Protein AF-A0A7V3XMY5-F1 (afdb_monomer)

Solvent-accessible surface area (backbone atoms only — not comparable to full-atom values): 13842 Å² total; per-residue (Å²): 134,88,82,92,88,85,89,84,83,88,81,83,87,78,86,83,80,74,79,72,82,74,80,78,74,74,79,86,79,85,78,71,99,62,86,76,76,69,58,92,92,57,82,50,74,59,54,51,49,49,59,56,39,48,50,42,72,65,63,53,59,57,56,58,62,75,74,45,55,70,67,56,29,31,40,53,79,52,89,98,54,74,26,43,45,42,47,56,51,33,39,39,40,42,23,29,47,32,47,24,48,56,56,66,64,46,80,44,62,59,75,75,58,38,43,70,59,24,55,41,96,67,76,34,36,61,64,83,62,48,74,68,55,46,44,52,49,24,68,52,40,33,67,68,40,44,53,51,48,43,50,51,34,50,56,50,48,53,56,52,49,65,73,45,65,92,52,75,39,78,46,62,38,58,45,66,56,42,48,42,43,23,63,72,67,32,41,43,42,92,92,32,59,67,54,44,50,64,62,34,68,65,40,23,34,49,52,41,58,48,38,28,65,36,52,50,37,54,53,44,51,54,49,40,50,52,46,39,40,68,68,69,48,70,82,129

pLDDT: mean 86.1, std 20.66, range [28.27, 98.81]

Sequence (236 aa):
MAGVRPHRRDRGARGLHAGEPALALRRGRDAGAGGRRLKEGSMDAIDFVLLRYEDIHGRGFWELPDRLTERQLRRRPQPGVNTVAWLLWHTARIEDVGVNRFVADRPQVLDGGWLERLAVGRRDVGTGMSDAEVDDLSERVDLAALRGYCAAVGARTLEVLESLRGAPLEAAVPVERVKAVSFGEGAVAAGADWLAEFWGAGRSRAWFLAQTPLLHVYGHYFEARGTAGLWGVRSP

Foldseek 3Di:
DDDDDDDDDDDDDDDPPPPDPPPPPPPDDDDPPDPPDDPVVDQDLLNVLVVQLCVCLPPNVVPLVVPDDLCQQQDFLDPPAFHVVLLLQLLLLLLQCLQCQQQVNHDGLVVVVLCVVQVHPANASCPPDDPVRRNVSSVRTDVVSSVVSSVSSSVVNNVSSVVCVVPPQQQWGALVSLVCCVPVVVHPPPPRVVVSVVSSVRDGNSRSSCPRSGPSSVVSSVSNQVRVVSVVDDDD

Nearest PDB structures (foldseek):
  8fx9-assembly1_A-2  TM=7.617E-01  e=4.238E-06  Mycobacterium tuberculosis
  8f5v-assembly1_B  TM=7.833E-01  e=1.092E-05  Mycobacterium tuberculosis
  3cex-assembly1_A  TM=6.953E-01  e=5.648E-05  Enterococcus faecalis V583
  2hkv-assembly1_A-2  TM=7.345E-01  e=3.443E-01  Exiguobacterium sibiricum 255-15
  8vil-assembly1_A  TM=5.326E-01  e=3.276E-01  Crocosphaera subtropica ATCC 51142

Radius of gyration: 23.38 Å; Cα contacts (8 Å, |Δi|>4): 248; chains: 1; bounding box: 93×59×47 Å

Structure (mmCIF, N/CA/C/O backbone):
data_AF-A0A7V3XMY5-F1
#
_entry.id   AF-A0A7V3XMY5-F1
#
loop_
_atom_site.group_PDB
_atom_site.id
_atom_site.type_symbol
_atom_site.label_atom_id
_atom_site.label_alt_id
_atom_site.label_comp_id
_atom_site.label_asym_id
_atom_site.label_entity_id
_atom_site.label_seq_id
_atom_site.pdbx_PDB_ins_code
_atom_site.Cartn_x
_atom_site.Cartn_y
_atom_site.Cartn_z
_atom_site.occupancy
_atom_site.B_iso_or_equiv
_atom_site.auth_seq_id
_atom_site.auth_comp_id
_atom_site.auth_asym_id
_atom_site.auth_atom_id
_atom_site.pdbx_PDB_model_num
ATOM 1 N N . MET A 1 1 ? 63.990 28.540 19.869 1.00 35.47 1 MET A N 1
ATOM 2 C CA . MET A 1 1 ? 63.848 29.505 20.982 1.00 35.47 1 MET A CA 1
ATOM 3 C C . MET A 1 1 ? 62.943 30.641 20.527 1.00 35.47 1 MET A C 1
ATOM 5 O O . MET A 1 1 ? 63.219 31.158 19.460 1.00 35.47 1 MET A O 1
ATOM 9 N N . ALA A 1 2 ? 61.912 30.948 21.337 1.00 37.34 2 ALA A N 1
ATOM 10 C CA . ALA A 1 2 ? 61.077 32.168 21.425 1.00 37.34 2 ALA A CA 1
ATOM 11 C C . ALA A 1 2 ? 60.461 32.757 20.125 1.00 37.34 2 ALA A C 1
ATOM 13 O O . ALA A 1 2 ? 61.174 33.052 19.186 1.00 37.34 2 ALA A O 1
ATOM 14 N N . GLY A 1 3 ? 59.164 33.043 19.972 1.00 32.06 3 GLY A N 1
ATOM 15 C CA . GLY A 1 3 ? 58.024 33.065 20.889 1.00 32.06 3 GLY A CA 1
ATOM 16 C C . GLY A 1 3 ? 57.138 34.308 20.650 1.00 32.06 3 GLY A C 1
ATOM 17 O O . GLY A 1 3 ? 57.648 35.411 20.766 1.00 32.06 3 GLY A O 1
ATOM 18 N N . VAL A 1 4 ? 55.814 34.093 20.470 1.00 36.81 4 VAL A N 1
ATOM 19 C CA . VAL A 1 4 ? 54.712 34.832 21.160 1.00 36.81 4 VAL A CA 1
ATOM 20 C C . VAL A 1 4 ? 54.422 36.256 20.580 1.00 36.81 4 VAL A C 1
ATOM 22 O O . VAL A 1 4 ? 55.252 37.141 20.690 1.00 36.81 4 VAL A O 1
ATOM 25 N N . ARG A 1 5 ? 53.286 36.586 19.918 1.00 39.12 5 ARG A N 1
ATOM 26 C CA . ARG A 1 5 ? 51.882 36.691 20.413 1.00 39.12 5 ARG A CA 1
ATOM 27 C C . ARG A 1 5 ? 50.828 36.953 19.305 1.00 39.12 5 ARG A C 1
ATOM 29 O O . ARG A 1 5 ? 51.198 37.283 18.186 1.00 39.12 5 ARG A O 1
ATOM 36 N N . PRO A 1 6 ? 49.520 36.820 19.631 1.00 41.34 6 PRO A N 1
ATOM 37 C CA . PRO A 1 6 ? 48.433 36.532 18.694 1.00 41.34 6 PRO A CA 1
ATOM 38 C C . PRO A 1 6 ? 47.601 37.761 18.295 1.00 41.34 6 PRO A C 1
ATOM 40 O O . PRO A 1 6 ? 47.537 38.750 19.025 1.00 41.34 6 PRO A O 1
ATOM 43 N N . HIS A 1 7 ? 46.848 37.645 17.197 1.00 34.59 7 HIS A N 1
ATOM 44 C CA . HIS A 1 7 ? 45.782 38.588 16.860 1.00 34.59 7 HIS A CA 1
ATOM 45 C C . HIS A 1 7 ? 44.406 38.048 17.270 1.00 34.59 7 HIS A C 1
ATOM 47 O O . HIS A 1 7 ? 43.833 37.182 16.616 1.00 34.59 7 HIS A O 1
ATOM 53 N N . ARG A 1 8 ? 43.846 38.624 18.341 1.00 38.00 8 ARG A N 1
ATOM 54 C CA . ARG A 1 8 ? 42.395 38.781 18.498 1.00 38.00 8 ARG A CA 1
ATOM 55 C C . ARG A 1 8 ? 41.998 40.121 17.881 1.00 38.00 8 ARG A C 1
ATOM 57 O O . ARG A 1 8 ? 42.529 41.154 18.287 1.00 38.00 8 ARG A O 1
ATOM 64 N N . ARG A 1 9 ? 40.988 40.118 17.012 1.00 37.28 9 ARG A N 1
ATOM 65 C CA . ARG A 1 9 ? 39.966 41.167 17.012 1.00 37.28 9 ARG A CA 1
ATOM 66 C C . ARG A 1 9 ? 38.593 40.521 16.941 1.00 37.28 9 ARG A C 1
ATOM 68 O O . ARG A 1 9 ? 38.280 39.751 16.046 1.00 37.28 9 ARG A O 1
ATOM 75 N N . ASP A 1 10 ? 37.853 40.849 17.980 1.00 35.59 10 ASP A N 1
ATOM 76 C CA . ASP A 1 10 ? 36.444 40.627 18.217 1.00 35.59 10 ASP A CA 1
ATOM 77 C C . ASP A 1 10 ? 35.614 41.614 17.377 1.00 35.59 10 ASP A C 1
ATOM 79 O O . ASP A 1 10 ? 36.062 42.750 17.179 1.00 35.59 10 ASP A O 1
ATOM 83 N N . ARG A 1 11 ? 34.436 41.178 16.908 1.00 36.53 11 ARG A N 1
ATOM 84 C CA . ARG A 1 11 ? 33.163 41.928 16.868 1.00 36.53 11 ARG A CA 1
ATOM 85 C C . ARG A 1 11 ? 32.123 41.216 15.991 1.00 36.53 11 ARG A C 1
ATOM 87 O O . ARG A 1 11 ? 32.171 41.293 14.772 1.00 36.53 11 ARG A O 1
ATOM 94 N N . GLY A 1 12 ? 31.103 40.683 16.660 1.00 28.27 12 GLY A N 1
ATOM 95 C CA . GLY A 1 12 ? 29.766 41.265 16.528 1.00 28.27 12 GLY A CA 1
ATOM 96 C C . GLY A 1 12 ? 28.801 40.658 15.508 1.00 28.27 12 GLY A C 1
ATOM 97 O O . GLY A 1 12 ? 28.853 41.005 14.337 1.00 28.27 12 GLY A O 1
ATOM 98 N N . ALA A 1 13 ? 27.795 39.961 16.056 1.00 31.69 13 ALA A N 1
ATOM 99 C CA . ALA A 1 13 ? 26.416 39.840 15.560 1.00 31.69 13 ALA A CA 1
ATOM 100 C C . ALA A 1 13 ? 26.223 38.981 14.283 1.00 31.69 13 ALA A C 1
ATOM 102 O O . ALA A 1 13 ? 26.870 39.176 13.271 1.00 31.69 13 ALA A O 1
ATOM 103 N N . ARG A 1 14 ? 25.300 38.019 14.215 1.00 36.97 14 ARG A N 1
ATOM 104 C CA . ARG A 1 14 ? 23.912 38.018 14.698 1.00 36.97 14 ARG A CA 1
ATOM 105 C C . ARG A 1 14 ? 23.446 36.576 14.912 1.00 36.97 14 ARG A C 1
ATOM 107 O O . ARG A 1 14 ? 23.651 35.732 14.046 1.00 36.97 14 ARG A O 1
ATOM 114 N N . GLY A 1 15 ? 22.786 36.317 16.039 1.00 33.19 15 GLY A N 1
ATOM 115 C CA . GLY A 1 15 ? 22.014 35.095 16.225 1.00 33.19 15 GLY A CA 1
ATOM 116 C C . GLY A 1 15 ? 20.866 35.040 15.221 1.00 33.19 15 GLY A C 1
ATOM 117 O O . GLY A 1 15 ? 20.075 35.977 15.130 1.00 33.19 15 GLY A O 1
ATOM 118 N N . LEU A 1 16 ? 20.764 33.938 14.485 1.00 36.50 16 LEU A N 1
ATOM 119 C CA . LEU A 1 16 ? 19.550 33.573 13.765 1.00 36.50 16 LEU A CA 1
ATOM 120 C C . LEU A 1 16 ? 18.678 32.741 14.710 1.00 36.50 16 LEU A C 1
ATOM 122 O O . LEU A 1 16 ? 18.502 31.543 14.529 1.00 36.50 16 LEU A O 1
ATOM 126 N N . HIS A 1 17 ? 18.135 33.387 15.743 1.00 43.22 17 HIS A N 1
ATOM 127 C CA . HIS A 1 17 ? 16.886 32.920 16.338 1.00 43.22 17 HIS A CA 1
ATOM 128 C C . HIS A 1 17 ? 15.753 33.411 15.436 1.00 43.22 17 HIS A C 1
ATOM 130 O O . HIS A 1 17 ? 15.115 34.425 15.703 1.00 43.22 17 HIS A O 1
ATOM 136 N N . ALA A 1 18 ? 15.532 32.699 14.334 1.00 41.84 18 ALA A N 1
ATOM 137 C CA . ALA A 1 18 ? 14.238 32.722 13.679 1.00 41.84 18 ALA A CA 1
ATOM 138 C C . ALA A 1 18 ? 13.342 31.787 14.496 1.00 41.84 18 ALA A C 1
ATOM 140 O O . ALA A 1 18 ? 13.382 30.571 14.335 1.00 41.84 18 ALA A O 1
ATOM 141 N N . GLY A 1 19 ? 12.609 32.353 15.456 1.00 40.94 19 GLY A N 1
ATOM 142 C CA . GLY A 1 19 ? 11.477 31.655 16.045 1.00 40.94 19 GLY A CA 1
ATOM 143 C C . GLY A 1 19 ? 10.481 31.377 14.928 1.00 40.94 19 GLY A C 1
ATOM 144 O O . GLY A 1 19 ? 9.877 32.310 14.402 1.00 40.94 19 GLY A O 1
ATOM 145 N N . GLU A 1 20 ? 10.350 30.117 14.526 1.00 45.38 20 GLU A N 1
ATOM 146 C CA . GLU A 1 20 ? 9.243 29.710 13.672 1.00 45.38 20 GLU A CA 1
ATOM 147 C C . GLU A 1 20 ? 7.933 29.982 14.421 1.00 45.38 20 GLU A C 1
ATOM 149 O O . GLU A 1 20 ? 7.825 29.648 15.609 1.00 45.38 20 GLU A O 1
ATOM 154 N N . PRO A 1 21 ? 6.907 30.557 13.775 1.00 41.19 21 PRO A N 1
ATOM 155 C CA . PRO A 1 21 ? 5.576 30.495 14.336 1.00 41.19 21 PRO A CA 1
ATOM 156 C C . PRO A 1 21 ? 5.141 29.033 14.245 1.00 41.19 21 PRO A C 1
ATOM 158 O O . PRO A 1 21 ? 4.689 28.569 13.200 1.00 41.19 21 PRO A O 1
ATOM 161 N N . ALA A 1 22 ? 5.303 28.288 15.340 1.00 47.78 22 ALA A N 1
ATOM 162 C CA . ALA A 1 22 ? 4.670 26.991 15.485 1.00 47.78 22 ALA A CA 1
ATOM 163 C C . ALA A 1 22 ? 3.175 27.201 15.228 1.00 47.78 22 ALA A C 1
ATOM 165 O O . ALA A 1 22 ? 2.498 27.892 15.996 1.00 47.78 22 ALA A O 1
ATOM 166 N N . LEU A 1 23 ? 2.670 26.657 14.118 1.00 40.16 23 LEU A N 1
ATOM 167 C CA . LEU A 1 23 ? 1.243 26.619 13.850 1.00 40.16 23 LEU A CA 1
ATOM 168 C C . LEU A 1 23 ? 0.627 25.820 15.002 1.00 40.16 23 LEU A C 1
ATOM 170 O O . LEU A 1 23 ? 0.700 24.591 15.036 1.00 40.16 23 LEU A O 1
ATOM 174 N N . ALA A 1 24 ? 0.084 26.519 15.997 1.00 44.09 24 ALA A N 1
ATOM 175 C CA . ALA A 1 24 ? -0.620 25.903 17.104 1.00 44.09 24 ALA A CA 1
ATOM 176 C C . ALA A 1 24 ? -1.928 25.335 16.549 1.00 44.09 24 ALA A C 1
ATOM 178 O O . ALA A 1 24 ? -2.980 25.974 16.592 1.00 44.09 24 ALA A O 1
ATOM 179 N N . LEU A 1 25 ? -1.852 24.132 15.977 1.00 43.78 25 LEU A N 1
ATOM 180 C CA . LEU A 1 25 ? -3.014 23.323 15.658 1.00 43.78 25 LEU A CA 1
ATOM 181 C C . LEU A 1 25 ? -3.760 23.120 16.972 1.00 43.78 25 LEU A C 1
ATOM 183 O O . LEU A 1 25 ? -3.311 22.391 17.860 1.00 43.78 25 LEU A O 1
ATOM 187 N N . ARG A 1 26 ? -4.881 23.830 17.125 1.00 49.78 26 ARG A N 1
ATOM 188 C CA . ARG A 1 26 ? -5.771 23.657 18.267 1.00 49.78 26 ARG A CA 1
ATOM 189 C C . ARG A 1 26 ? -6.145 22.180 18.321 1.00 49.78 26 ARG A C 1
ATOM 191 O O . ARG A 1 26 ? -6.852 21.689 17.446 1.00 49.78 26 ARG A O 1
ATOM 198 N N . ARG A 1 27 ? -5.681 21.469 19.352 1.00 49.25 27 ARG A N 1
ATOM 199 C CA . ARG A 1 27 ? -6.266 20.181 19.723 1.00 49.25 27 ARG A CA 1
ATOM 200 C C . ARG A 1 27 ? -7.698 20.481 20.140 1.00 49.25 27 ARG A C 1
ATOM 202 O O . ARG A 1 27 ? -7.927 20.941 21.252 1.00 49.25 27 ARG A O 1
ATOM 209 N N . GLY A 1 28 ? -8.644 20.287 19.229 1.00 39.53 28 GLY A N 1
ATOM 210 C CA . GLY A 1 28 ? -10.056 20.309 19.567 1.00 39.53 28 GLY A CA 1
ATOM 211 C C . GLY A 1 28 ? -10.328 19.192 20.568 1.00 39.53 28 GLY A C 1
ATOM 212 O O . GLY A 1 28 ? -10.449 18.034 20.184 1.00 39.53 28 GLY A O 1
ATOM 213 N N . ARG A 1 29 ? -10.381 19.529 21.854 1.00 55.38 29 ARG A N 1
ATOM 214 C CA . ARG A 1 29 ? -11.085 18.747 22.866 1.00 55.38 29 ARG A CA 1
ATOM 215 C C . ARG A 1 29 ? -12.105 19.672 23.493 1.00 55.38 29 ARG A C 1
ATOM 217 O O . ARG A 1 29 ? -11.741 20.596 24.204 1.00 55.38 29 ARG A O 1
ATOM 224 N N . ASP A 1 30 ? -13.341 19.480 23.059 1.00 45.19 30 ASP A N 1
ATOM 225 C CA . ASP A 1 30 ? -14.485 19.245 23.934 1.00 45.19 30 ASP A CA 1
ATOM 226 C C . ASP A 1 30 ? -15.705 19.036 23.037 1.00 45.19 30 ASP A C 1
ATOM 228 O O . ASP A 1 30 ? -16.402 19.965 22.637 1.00 45.19 30 ASP A O 1
ATOM 232 N N . ALA A 1 31 ? -15.942 17.777 22.681 1.00 47.78 31 ALA A N 1
ATOM 233 C CA . ALA A 1 31 ? -17.277 17.325 22.349 1.00 47.78 31 ALA A CA 1
ATOM 234 C C . ALA A 1 31 ? -17.645 16.338 23.449 1.00 47.78 31 ALA A C 1
ATOM 236 O O . ALA A 1 31 ? -17.141 15.216 23.488 1.00 47.78 31 ALA A O 1
ATOM 237 N N . GLY A 1 32 ? -18.480 16.793 24.386 1.00 39.25 32 GLY A N 1
ATOM 238 C CA . GLY A 1 32 ? -19.184 15.890 25.282 1.00 39.25 32 GLY A CA 1
ATOM 239 C C . GLY A 1 32 ? -19.857 14.784 24.471 1.00 39.25 32 GLY A C 1
ATOM 240 O O . GLY A 1 32 ? -20.188 14.981 23.300 1.00 39.25 32 GLY A O 1
ATOM 241 N N . ALA A 1 33 ? -20.028 13.624 25.098 1.00 44.59 33 ALA A N 1
ATOM 242 C CA . ALA A 1 33 ? -20.663 12.432 24.548 1.00 44.59 33 ALA A CA 1
ATOM 243 C C . ALA A 1 33 ? -22.157 12.660 24.222 1.00 44.59 33 ALA A C 1
ATOM 245 O O . ALA A 1 33 ? -23.050 12.076 24.824 1.00 44.59 33 ALA A O 1
ATOM 246 N N . GLY A 1 34 ? -22.431 13.543 23.269 1.00 41.69 34 GLY A N 1
ATOM 247 C CA . GLY A 1 34 ? -23.708 13.745 22.615 1.00 41.69 34 GLY A CA 1
ATOM 248 C C . GLY A 1 34 ? -23.453 13.583 21.129 1.00 41.69 34 GLY A C 1
ATOM 249 O O . GLY A 1 34 ? -22.925 14.492 20.490 1.00 41.69 34 GLY A O 1
ATOM 250 N N . GLY A 1 35 ? -23.770 12.406 20.590 1.00 43.50 35 GLY A N 1
ATOM 251 C CA . GLY A 1 35 ? -23.629 12.123 19.167 1.00 43.50 35 GLY A CA 1
ATOM 252 C C . GLY A 1 35 ? -24.376 13.175 18.352 1.00 43.50 35 GLY A C 1
ATOM 253 O O . GLY A 1 35 ? -25.605 13.165 18.289 1.00 43.50 35 GLY A O 1
ATOM 254 N N . ARG A 1 36 ? -23.642 14.104 17.729 1.00 58.91 36 ARG A N 1
ATOM 255 C CA . ARG A 1 36 ? -24.206 14.970 16.695 1.00 58.91 36 ARG A CA 1
ATOM 256 C C . ARG A 1 36 ? -24.521 14.075 15.509 1.00 58.91 36 ARG A C 1
ATOM 258 O O . ARG A 1 36 ? -23.638 13.742 14.728 1.00 58.91 36 ARG A O 1
ATOM 265 N N . ARG A 1 37 ? -25.785 13.668 15.401 1.00 56.44 37 ARG A N 1
ATOM 266 C CA . ARG A 1 37 ? -26.315 13.028 14.199 1.00 56.44 37 ARG A CA 1
ATOM 267 C C . ARG A 1 37 ? -26.049 13.984 13.033 1.00 56.44 37 ARG A C 1
ATOM 269 O O . ARG A 1 37 ? -26.507 15.129 13.061 1.00 56.44 37 ARG A O 1
ATOM 276 N N . LEU A 1 38 ? -25.236 13.548 12.072 1.00 59.56 38 LEU A N 1
ATOM 277 C CA . LEU A 1 38 ? -24.991 14.304 10.849 1.00 59.56 38 LEU A CA 1
ATOM 278 C C . LEU A 1 38 ? -26.333 14.557 10.152 1.00 59.56 38 LEU A C 1
ATOM 280 O O . LEU A 1 38 ? -27.244 13.728 10.225 1.00 59.56 38 LEU A O 1
ATOM 284 N N . LYS A 1 39 ? -26.481 15.729 9.524 1.00 63.16 39 LYS A N 1
ATOM 285 C CA . LYS A 1 39 ? -27.667 16.013 8.707 1.00 63.16 39 LYS A CA 1
ATOM 286 C C . LYS A 1 39 ? -27.719 15.006 7.560 1.00 63.16 39 LYS A C 1
ATOM 288 O O . LYS A 1 39 ? -26.680 14.661 7.007 1.00 63.16 39 LYS A O 1
ATOM 293 N N . GLU A 1 40 ? -28.916 14.570 7.196 1.00 57.88 40 GLU A N 1
ATOM 294 C CA . GLU A 1 40 ? -29.129 13.728 6.019 1.00 57.88 40 GLU A CA 1
ATOM 295 C C . GLU A 1 40 ? -28.524 14.424 4.781 1.00 57.88 40 GLU A C 1
ATOM 297 O O . GLU A 1 40 ? -28.799 15.600 4.537 1.00 57.88 40 GLU A O 1
ATOM 302 N N . GLY A 1 41 ? -27.601 13.746 4.086 1.00 66.88 41 GLY A N 1
ATOM 303 C CA . GLY A 1 41 ? -26.799 14.308 2.986 1.00 66.88 41 GLY A CA 1
ATOM 304 C C . GLY A 1 41 ? -25.437 14.924 3.364 1.00 66.88 41 GLY A C 1
ATOM 305 O O . GLY A 1 41 ? -24.732 15.414 2.485 1.00 66.88 41 GLY A O 1
ATOM 306 N N . SER A 1 42 ? -25.034 14.916 4.6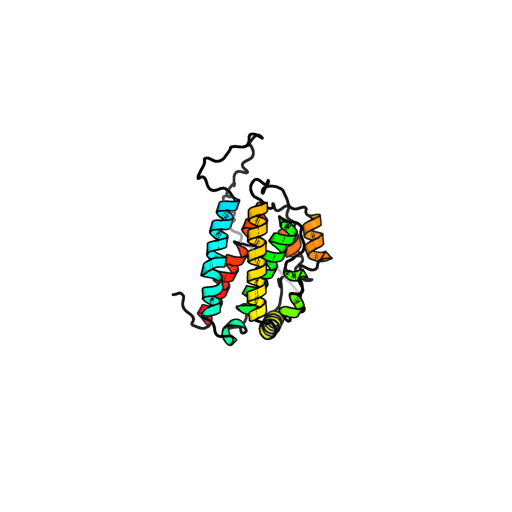40 1.00 80.62 42 SER A N 1
ATOM 307 C CA . SER A 1 42 ? -23.693 15.336 5.080 1.00 80.62 42 SER A CA 1
ATOM 308 C C . SER A 1 42 ? -22.691 14.184 4.984 1.00 80.62 42 SER A C 1
ATOM 310 O O . SER A 1 42 ? -22.908 13.148 5.600 1.00 80.62 42 SER A O 1
ATOM 312 N N . MET A 1 43 ? -21.564 14.417 4.308 1.00 88.81 43 MET A N 1
ATOM 313 C CA . MET A 1 43 ? -20.420 13.498 4.238 1.00 88.81 43 MET A CA 1
ATOM 314 C C . MET A 1 43 ? -19.813 13.256 5.626 1.00 88.81 43 MET A C 1
ATOM 316 O O . MET A 1 43 ? -19.507 14.220 6.338 1.00 88.81 43 MET A O 1
ATOM 320 N N . ASP A 1 44 ? -19.625 11.992 6.002 1.00 90.50 44 ASP A N 1
ATOM 321 C CA . ASP A 1 44 ? -18.837 11.605 7.172 1.00 90.50 44 ASP A CA 1
ATOM 322 C C . ASP A 1 44 ? -17.354 11.338 6.825 1.00 90.50 44 ASP A C 1
ATOM 324 O O . ASP A 1 44 ? -16.902 11.522 5.693 1.00 90.50 44 ASP A O 1
ATOM 328 N N . ALA A 1 45 ? -16.546 10.960 7.821 1.00 91.75 45 ALA A N 1
ATOM 329 C CA . ALA A 1 45 ? -15.121 10.705 7.605 1.00 91.75 45 ALA A CA 1
ATOM 330 C C . ALA A 1 45 ? -14.854 9.491 6.695 1.00 91.75 45 ALA A C 1
ATOM 332 O O . ALA A 1 45 ? -13.889 9.513 5.932 1.00 91.75 45 ALA A O 1
ATOM 333 N N . ILE A 1 46 ? -15.686 8.449 6.765 1.00 94.31 46 ILE A N 1
ATOM 334 C CA . ILE A 1 46 ? -15.591 7.280 5.887 1.00 94.31 46 ILE A CA 1
ATOM 335 C C . ILE A 1 46 ? -16.016 7.663 4.472 1.00 94.31 46 ILE A C 1
ATOM 337 O O . ILE A 1 46 ? -15.301 7.325 3.536 1.00 94.31 46 ILE A O 1
ATOM 341 N N . ASP A 1 47 ? -17.089 8.439 4.312 1.00 93.25 47 ASP A N 1
ATOM 342 C CA . ASP A 1 47 ? -17.513 8.960 3.009 1.00 93.25 47 ASP A CA 1
ATOM 343 C C . ASP A 1 47 ? -16.405 9.797 2.350 1.00 93.25 47 ASP A C 1
ATOM 345 O O . ASP A 1 47 ? -16.140 9.656 1.157 1.00 93.25 47 ASP A O 1
ATOM 349 N N . PHE A 1 48 ? -15.706 10.635 3.126 1.00 92.12 48 PHE A N 1
ATOM 350 C CA . PHE A 1 48 ? -14.551 11.383 2.629 1.00 92.12 48 PHE A CA 1
ATOM 351 C C . PHE A 1 48 ? -13.409 10.458 2.191 1.00 92.12 48 PHE A C 1
ATOM 353 O O . PHE A 1 48 ? -12.825 10.663 1.124 1.00 92.12 48 PHE A O 1
ATOM 360 N N . VAL A 1 49 ? -13.076 9.441 2.996 1.00 93.00 49 VAL A N 1
ATOM 361 C CA . VAL A 1 49 ? -12.020 8.481 2.645 1.00 93.00 49 VAL A CA 1
ATOM 362 C C . VAL A 1 49 ? -12.396 7.710 1.383 1.00 93.00 49 VAL A C 1
ATOM 364 O O . VAL A 1 49 ? -11.574 7.648 0.474 1.00 93.00 49 VAL A O 1
ATOM 367 N N . LEU A 1 50 ? -13.628 7.204 1.282 1.00 92.81 50 LEU A N 1
ATOM 368 C CA . LEU A 1 50 ? -14.141 6.503 0.103 1.00 92.81 50 LEU A CA 1
ATOM 369 C C . LEU A 1 50 ? -14.065 7.378 -1.149 1.00 92.81 50 LEU A C 1
ATOM 371 O O . LEU A 1 50 ? -13.492 6.949 -2.147 1.00 92.81 50 LEU A O 1
ATOM 375 N N . LEU A 1 51 ? -14.513 8.637 -1.070 1.00 91.38 51 LEU A N 1
ATOM 376 C CA . LEU A 1 51 ? -14.421 9.585 -2.184 1.00 91.38 51 LEU A CA 1
ATOM 377 C C . LEU A 1 51 ? -12.980 9.737 -2.700 1.00 91.38 51 LEU A C 1
ATOM 379 O O . LEU A 1 51 ? -12.743 9.808 -3.905 1.00 91.38 51 LEU A O 1
ATOM 383 N N . ARG A 1 52 ? -11.996 9.830 -1.797 1.00 90.75 52 ARG A N 1
ATOM 384 C CA . ARG A 1 52 ? -10.581 9.965 -2.186 1.00 90.75 52 ARG A CA 1
ATOM 385 C C . ARG A 1 52 ? -9.961 8.653 -2.649 1.00 90.75 52 ARG A C 1
ATOM 387 O O . ARG A 1 52 ? -9.052 8.688 -3.481 1.00 90.75 52 ARG A O 1
ATOM 394 N N . TYR A 1 53 ? -10.433 7.540 -2.101 1.00 91.75 53 TYR A N 1
ATOM 395 C CA . TYR A 1 53 ? -9.961 6.200 -2.404 1.00 91.75 53 TYR A CA 1
ATOM 396 C C . TYR A 1 53 ? -10.396 5.770 -3.808 1.00 91.75 53 TYR A C 1
ATOM 398 O O . TYR A 1 53 ? -9.562 5.332 -4.594 1.00 91.75 53 TYR A O 1
ATOM 406 N N . GLU A 1 54 ? -11.664 5.981 -4.164 1.00 87.44 54 GLU A N 1
ATOM 407 C CA . GLU A 1 54 ? -12.197 5.684 -5.499 1.00 87.44 54 GLU A CA 1
ATOM 408 C C . GLU A 1 54 ? -11.522 6.505 -6.608 1.00 87.44 54 GLU A C 1
ATOM 410 O O . GLU A 1 54 ? -11.305 5.995 -7.706 1.00 87.44 54 GLU A O 1
ATOM 415 N N . ASP A 1 55 ? -11.149 7.758 -6.333 1.00 85.25 55 ASP A N 1
ATOM 416 C CA . ASP A 1 55 ? -10.456 8.620 -7.299 1.00 85.25 55 ASP A CA 1
ATOM 417 C C . ASP A 1 55 ? -9.096 8.032 -7.715 1.00 85.25 55 ASP A C 1
ATOM 419 O O . ASP A 1 55 ? -8.825 7.837 -8.906 1.00 85.25 55 ASP A O 1
ATOM 423 N N . ILE A 1 56 ? -8.266 7.667 -6.730 1.00 82.12 56 ILE A N 1
ATOM 424 C CA . ILE A 1 56 ? -6.950 7.088 -7.010 1.00 82.12 56 ILE A CA 1
ATOM 425 C C . ILE A 1 56 ? -7.071 5.639 -7.471 1.00 82.12 56 ILE A C 1
ATOM 427 O O . ILE A 1 56 ? -6.588 5.336 -8.551 1.00 82.12 56 ILE A O 1
ATOM 431 N N . HIS A 1 57 ? -7.764 4.757 -6.749 1.00 78.56 57 HIS A N 1
ATOM 432 C CA . HIS A 1 57 ? -7.789 3.315 -7.044 1.00 78.56 57 HIS A CA 1
ATOM 433 C C . HIS A 1 57 ? -8.747 2.913 -8.172 1.00 78.56 57 HIS A C 1
ATOM 435 O O . HIS A 1 57 ? -8.592 1.836 -8.744 1.00 78.56 57 HIS A O 1
ATOM 441 N N . GLY A 1 58 ? -9.717 3.762 -8.520 1.00 69.00 58 GLY A N 1
ATOM 442 C CA . GLY A 1 58 ? -10.674 3.505 -9.595 1.00 69.00 58 GLY A CA 1
ATOM 443 C C . GLY A 1 58 ? -10.129 3.848 -10.981 1.00 69.00 58 GLY A C 1
ATOM 444 O O . GLY A 1 58 ? -9.968 2.961 -11.817 1.00 69.00 58 GLY A O 1
ATOM 445 N N . ARG A 1 59 ? -9.873 5.137 -11.256 1.00 61.72 59 ARG A N 1
ATOM 446 C CA . ARG A 1 59 ? -9.447 5.597 -12.598 1.00 61.72 59 ARG A CA 1
ATOM 447 C C . ARG A 1 59 ? -7.965 5.965 -12.678 1.00 61.72 59 ARG A C 1
ATOM 449 O O . ARG A 1 59 ? -7.349 5.696 -13.702 1.00 61.72 59 ARG A O 1
ATOM 456 N N . GLY A 1 60 ? -7.390 6.558 -11.629 1.00 65.56 60 GLY A N 1
ATOM 457 C CA . GLY A 1 60 ? -6.053 7.162 -11.703 1.00 65.56 60 GLY A CA 1
ATOM 458 C C . GLY A 1 60 ? -4.877 6.185 -11.589 1.00 65.56 60 GLY A C 1
ATOM 459 O O . GLY A 1 60 ? -3.856 6.380 -12.248 1.00 65.56 60 GLY A O 1
ATOM 460 N N . PHE A 1 61 ? -4.999 5.140 -10.767 1.00 75.19 61 PHE A N 1
ATOM 461 C CA . PHE A 1 61 ? -3.863 4.306 -10.357 1.00 75.19 61 PHE A CA 1
ATOM 462 C C . PHE A 1 61 ? -3.318 3.451 -11.502 1.00 75.19 61 PHE A C 1
ATOM 464 O O . PHE A 1 61 ? -2.103 3.364 -11.672 1.00 75.19 61 PHE A O 1
ATOM 471 N N . TRP A 1 62 ? -4.200 2.870 -12.322 1.00 86.12 62 TRP A N 1
ATOM 472 C CA . TRP A 1 62 ? -3.808 2.002 -13.441 1.00 86.12 62 TRP A CA 1
ATOM 473 C C . TRP A 1 62 ? -3.572 2.737 -14.761 1.00 86.12 62 TRP A C 1
ATOM 475 O O . TRP A 1 62 ? -2.854 2.213 -15.609 1.00 86.12 62 TRP A O 1
ATOM 485 N N . GLU A 1 63 ? -4.065 3.971 -14.908 1.00 87.31 63 GLU A N 1
ATOM 486 C CA . GLU A 1 63 ? -3.880 4.768 -16.129 1.00 87.31 63 GLU A CA 1
ATOM 487 C C . GLU A 1 63 ? -2.399 4.911 -16.507 1.00 87.31 63 GLU A C 1
ATOM 489 O O . GLU A 1 63 ? -2.025 4.791 -17.674 1.00 87.31 63 GLU A O 1
ATOM 494 N N . LEU A 1 64 ? -1.536 5.158 -15.518 1.00 89.25 64 LEU A N 1
ATOM 495 C CA . LEU A 1 64 ? -0.108 5.302 -15.763 1.00 89.25 64 LEU A CA 1
ATOM 496 C C . LEU A 1 64 ? 0.545 3.959 -16.143 1.00 89.25 64 LEU A C 1
ATOM 498 O O . LEU A 1 64 ? 1.136 3.908 -17.223 1.00 89.25 64 LEU A O 1
ATOM 502 N N . PRO A 1 65 ? 0.468 2.885 -15.327 1.00 91.38 65 PRO A N 1
ATOM 503 C CA . PRO A 1 65 ? 1.034 1.586 -15.685 1.00 91.38 65 PRO A CA 1
ATOM 504 C C . PRO A 1 65 ? 0.583 1.055 -17.048 1.00 91.38 65 PRO A C 1
ATOM 506 O O . PRO A 1 65 ? 1.404 0.498 -17.770 1.00 91.38 65 PRO A O 1
ATOM 509 N N . ASP A 1 66 ? -0.680 1.267 -17.429 1.00 92.06 66 ASP A N 1
ATOM 510 C CA . ASP A 1 66 ? -1.239 0.784 -18.701 1.00 92.06 66 ASP A CA 1
ATOM 511 C C . ASP A 1 66 ? -0.634 1.485 -19.931 1.00 92.06 66 ASP A C 1
ATOM 513 O O . ASP A 1 66 ? -0.692 0.967 -21.046 1.00 92.06 66 ASP A O 1
ATOM 517 N N . ARG A 1 67 ? -0.007 2.653 -19.741 1.00 92.19 67 ARG A N 1
ATOM 518 C CA . ARG A 1 67 ? 0.707 3.399 -20.791 1.00 92.19 67 ARG A CA 1
ATOM 519 C C . ARG A 1 67 ? 2.195 3.054 -20.873 1.00 92.19 67 ARG A C 1
ATOM 521 O O . ARG A 1 67 ? 2.892 3.590 -21.737 1.00 92.19 67 ARG A O 1
ATOM 528 N N . LEU A 1 68 ? 2.700 2.212 -19.973 1.00 95.38 68 LEU A N 1
ATOM 529 C CA . LEU A 1 68 ? 4.105 1.830 -19.908 1.00 95.38 68 LEU A CA 1
ATOM 530 C C . LEU A 1 68 ? 4.324 0.452 -20.526 1.00 95.38 68 LEU A C 1
ATOM 532 O O . LEU A 1 68 ? 3.551 -0.482 -20.339 1.00 95.38 68 LEU A O 1
ATOM 536 N N . THR A 1 69 ? 5.440 0.305 -21.232 1.00 97.31 69 THR A N 1
ATOM 537 C CA . THR A 1 69 ? 5.936 -1.019 -21.622 1.00 97.31 69 THR A CA 1
ATOM 538 C C . THR A 1 69 ? 6.393 -1.796 -20.389 1.00 97.31 69 THR A C 1
ATOM 540 O O . THR A 1 69 ? 6.833 -1.207 -19.400 1.00 97.31 69 THR A O 1
ATOM 543 N N . GLU A 1 70 ? 6.409 -3.126 -20.469 1.00 97.88 70 GLU A N 1
ATOM 544 C CA . GLU A 1 70 ? 6.959 -3.971 -19.401 1.00 97.88 70 GLU A CA 1
ATOM 545 C C . GLU A 1 70 ? 8.390 -3.562 -19.013 1.00 97.88 70 GLU A C 1
ATOM 547 O O . GLU A 1 70 ? 8.720 -3.468 -17.832 1.00 97.88 70 GLU A O 1
ATOM 552 N N . ARG A 1 71 ? 9.228 -3.202 -19.995 1.00 97.75 71 ARG A N 1
ATOM 553 C CA . ARG A 1 71 ? 10.579 -2.684 -19.733 1.00 97.75 71 ARG A CA 1
ATOM 554 C C . ARG A 1 71 ? 10.556 -1.431 -18.852 1.00 97.75 71 ARG A C 1
ATOM 556 O O . ARG A 1 71 ? 11.378 -1.321 -17.950 1.00 97.75 71 ARG A O 1
ATOM 563 N N . GLN A 1 72 ? 9.643 -0.496 -19.113 1.00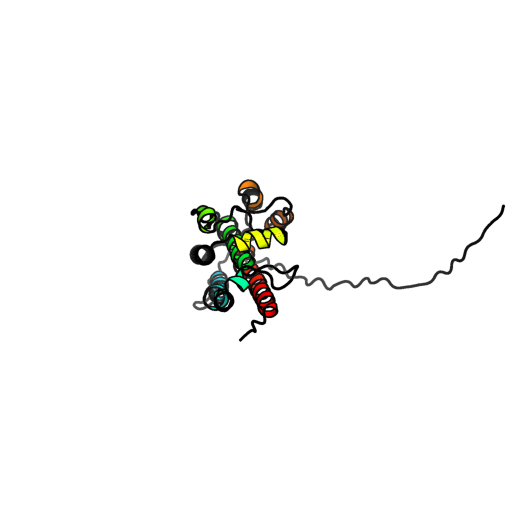 97.75 72 GLN A N 1
ATOM 564 C CA . GLN A 1 72 ? 9.501 0.739 -18.332 1.00 97.75 72 GLN A CA 1
ATOM 565 C C . GLN A 1 72 ? 8.892 0.490 -16.947 1.00 97.75 72 GLN A C 1
ATOM 567 O O . GLN A 1 72 ? 9.207 1.227 -16.016 1.00 97.75 72 GLN A O 1
ATOM 572 N N . LEU A 1 73 ? 8.060 -0.546 -16.794 1.00 98.19 73 LEU A N 1
ATOM 573 C CA . LEU A 1 73 ? 7.565 -0.975 -15.485 1.00 98.19 73 LEU A CA 1
ATOM 574 C C . LEU A 1 73 ? 8.699 -1.542 -14.624 1.00 98.19 73 LEU A C 1
ATOM 576 O O . LEU A 1 73 ? 8.821 -1.184 -13.453 1.00 98.19 73 LEU A O 1
ATOM 580 N N . ARG A 1 74 ? 9.538 -2.403 -15.210 1.00 98.38 74 ARG A N 1
ATOM 581 C CA . ARG A 1 74 ? 10.551 -3.180 -14.481 1.00 98.38 74 ARG A CA 1
ATOM 582 C C . ARG A 1 74 ? 11.887 -2.474 -14.276 1.00 98.38 74 ARG A C 1
ATOM 584 O O . ARG A 1 74 ? 12.609 -2.829 -13.353 1.00 98.38 74 ARG A O 1
ATOM 591 N N . ARG A 1 75 ? 12.270 -1.534 -15.143 1.00 97.81 75 ARG A N 1
ATOM 592 C CA . ARG A 1 75 ? 13.596 -0.894 -15.105 1.00 97.81 75 ARG A CA 1
ATOM 593 C C . ARG A 1 75 ? 13.494 0.578 -14.716 1.00 97.81 75 ARG A C 1
ATOM 595 O O . ARG A 1 75 ? 12.549 1.275 -15.090 1.00 97.81 75 ARG A O 1
ATOM 602 N N . ARG A 1 76 ? 14.519 1.069 -14.019 1.00 95.69 76 ARG A N 1
ATOM 603 C CA . ARG A 1 76 ? 14.682 2.495 -13.717 1.00 95.69 76 ARG A CA 1
ATOM 604 C C . ARG A 1 76 ? 15.230 3.257 -14.937 1.00 95.69 76 ARG A C 1
ATOM 606 O O . ARG A 1 76 ? 16.100 2.733 -15.634 1.00 95.69 76 ARG A O 1
ATOM 613 N N . PRO A 1 77 ? 14.749 4.481 -15.211 1.00 95.31 77 PRO A N 1
ATOM 614 C CA . PRO A 1 77 ? 15.269 5.329 -16.287 1.00 95.31 77 PRO A CA 1
ATOM 615 C C . PRO A 1 77 ? 16.658 5.902 -15.978 1.00 95.31 77 PRO A C 1
ATOM 617 O O . PRO A 1 77 ? 17.399 6.235 -16.897 1.00 95.31 77 PRO A O 1
ATOM 620 N N . GLN A 1 78 ? 17.011 6.018 -14.696 1.00 94.00 78 GLN A N 1
ATOM 621 C CA . GLN A 1 78 ? 18.308 6.492 -14.213 1.00 94.00 78 GLN A CA 1
ATOM 622 C C . GLN A 1 78 ? 18.583 5.954 -12.794 1.00 94.00 78 GLN A C 1
ATOM 624 O O . GLN A 1 78 ? 17.649 5.472 -12.148 1.00 94.00 78 GLN A O 1
ATOM 629 N N . PRO A 1 79 ? 19.823 6.026 -12.282 1.00 92.81 79 PRO A N 1
ATOM 630 C CA . PRO A 1 79 ? 20.138 5.652 -10.899 1.00 92.81 79 PRO A CA 1
ATOM 631 C C . PRO A 1 79 ? 19.354 6.467 -9.856 1.00 92.81 79 PRO A C 1
ATOM 633 O O . PRO A 1 79 ? 19.021 7.627 -10.100 1.00 92.81 79 PRO A O 1
ATOM 636 N N . GLY A 1 80 ? 19.083 5.872 -8.688 1.00 90.88 80 GLY A N 1
ATOM 637 C CA . GLY A 1 80 ? 18.466 6.571 -7.552 1.00 90.88 80 GLY A CA 1
ATOM 638 C C . GLY A 1 80 ? 16.964 6.876 -7.651 1.00 90.88 80 GLY A C 1
ATOM 639 O O . GLY A 1 80 ? 16.454 7.605 -6.804 1.00 90.88 80 GLY A O 1
ATOM 640 N N . VAL A 1 81 ? 16.244 6.343 -8.647 1.00 96.31 81 VAL A N 1
ATOM 641 C CA . VAL A 1 81 ? 14.767 6.365 -8.679 1.00 96.31 81 VAL A CA 1
ATOM 642 C C . VAL A 1 81 ? 14.200 4.953 -8.578 1.00 96.31 81 VAL A C 1
ATOM 644 O O . VAL A 1 81 ? 14.771 4.015 -9.138 1.00 96.31 81 VAL A O 1
ATOM 647 N N . ASN A 1 82 ? 13.051 4.806 -7.919 1.00 97.88 82 ASN A N 1
ATOM 648 C CA . ASN A 1 82 ? 12.352 3.528 -7.853 1.00 97.88 82 ASN A CA 1
ATOM 649 C C . ASN A 1 82 ? 11.725 3.157 -9.204 1.00 97.88 82 ASN A C 1
ATOM 651 O O . ASN A 1 82 ? 11.299 4.016 -9.986 1.00 97.88 82 ASN A O 1
ATOM 655 N N . THR A 1 83 ? 11.638 1.855 -9.470 1.00 98.44 83 THR A N 1
ATOM 656 C CA . THR A 1 83 ? 10.901 1.319 -10.620 1.00 98.44 83 THR A CA 1
ATOM 657 C C . THR A 1 83 ? 9.395 1.436 -10.379 1.00 98.44 83 THR A C 1
ATOM 659 O O . THR A 1 83 ? 8.923 1.434 -9.239 1.00 98.44 83 THR A O 1
ATOM 662 N N . VAL A 1 84 ? 8.604 1.495 -11.452 1.00 98.00 84 VAL A N 1
ATOM 663 C CA . VAL A 1 84 ? 7.140 1.559 -11.311 1.00 98.00 84 VAL A CA 1
ATOM 664 C C . VAL A 1 84 ? 6.589 0.247 -10.743 1.00 98.00 84 VAL A C 1
ATOM 666 O O . VAL A 1 84 ? 5.701 0.286 -9.898 1.00 98.00 84 VAL A O 1
ATOM 669 N N . ALA A 1 85 ? 7.144 -0.907 -11.128 1.00 98.44 85 ALA A N 1
ATOM 670 C CA . ALA A 1 85 ? 6.751 -2.205 -10.576 1.00 98.44 85 ALA A CA 1
ATOM 671 C C . ALA A 1 85 ? 6.943 -2.267 -9.050 1.00 98.44 85 A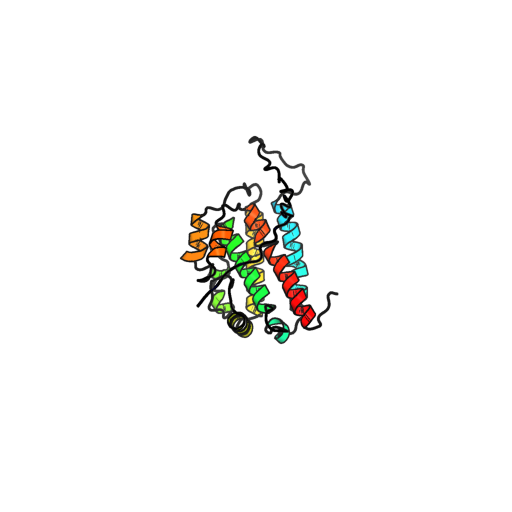LA A C 1
ATOM 673 O O . ALA A 1 85 ? 6.038 -2.705 -8.337 1.00 98.44 85 ALA A O 1
ATOM 674 N N . TRP A 1 86 ? 8.075 -1.774 -8.538 1.00 98.69 86 TRP A N 1
ATOM 675 C CA . TRP A 1 86 ? 8.310 -1.716 -7.098 1.00 98.69 86 TRP A CA 1
ATOM 676 C C . TRP A 1 86 ? 7.354 -0.745 -6.405 1.00 98.69 86 TRP A C 1
ATOM 678 O O . TRP A 1 86 ? 6.801 -1.102 -5.373 1.00 98.69 86 TRP A O 1
ATOM 688 N N . LEU A 1 87 ? 7.083 0.434 -6.980 1.00 98.25 87 LEU A N 1
ATOM 689 C CA . LEU A 1 87 ? 6.150 1.409 -6.393 1.00 98.25 87 LEU A CA 1
ATOM 690 C C . LEU A 1 87 ? 4.724 0.850 -6.263 1.00 98.25 87 LEU A C 1
ATOM 692 O O . LEU A 1 87 ? 4.075 1.046 -5.233 1.00 98.25 87 LEU A O 1
ATOM 696 N N . LEU A 1 88 ? 4.247 0.111 -7.270 1.00 97.81 88 LEU A N 1
ATOM 697 C CA . LEU A 1 88 ? 2.947 -0.569 -7.226 1.00 97.81 88 LEU A CA 1
ATOM 698 C C . LEU A 1 88 ? 2.904 -1.640 -6.123 1.00 97.81 88 LEU A C 1
ATOM 700 O O . LEU A 1 88 ? 1.950 -1.704 -5.350 1.00 97.81 88 LEU A O 1
ATOM 704 N N . TRP A 1 89 ? 3.954 -2.459 -6.016 1.00 98.62 89 TRP A N 1
ATOM 705 C CA . TRP A 1 89 ? 4.056 -3.488 -4.978 1.00 98.62 89 TRP A CA 1
ATOM 706 C C . TRP A 1 89 ? 4.175 -2.882 -3.574 1.00 98.62 89 TRP A C 1
ATOM 708 O O . TRP A 1 89 ? 3.446 -3.275 -2.664 1.00 98.62 89 TRP A O 1
ATOM 718 N N . HIS A 1 90 ? 5.044 -1.887 -3.409 1.00 98.75 90 HIS A N 1
ATOM 719 C CA . HIS A 1 90 ? 5.318 -1.198 -2.152 1.00 98.75 90 HIS A CA 1
ATOM 720 C C . HIS A 1 90 ? 4.059 -0.539 -1.586 1.00 98.75 90 HIS A C 1
ATOM 722 O O . HIS A 1 90 ? 3.717 -0.735 -0.419 1.00 98.75 90 HIS A O 1
ATOM 728 N N . THR A 1 91 ? 3.330 0.207 -2.420 1.00 98.19 91 THR A N 1
ATOM 729 C CA . THR A 1 91 ? 2.085 0.863 -2.001 1.00 98.19 91 THR A CA 1
ATOM 730 C C . THR A 1 91 ? 1.021 -0.150 -1.589 1.00 98.19 91 THR A C 1
ATOM 732 O O . THR A 1 91 ? 0.435 0.007 -0.518 1.00 98.19 91 THR A O 1
ATOM 735 N N . ALA A 1 92 ? 0.845 -1.236 -2.350 1.00 98.12 92 ALA A N 1
ATOM 736 C CA . ALA A 1 92 ? -0.074 -2.313 -1.982 1.00 98.12 92 ALA A CA 1
ATOM 737 C C . ALA A 1 92 ? 0.319 -2.998 -0.662 1.00 98.12 92 ALA A C 1
ATOM 739 O O . ALA A 1 92 ? -0.547 -3.284 0.162 1.00 98.12 92 ALA A O 1
ATOM 740 N N . ARG A 1 93 ? 1.617 -3.223 -0.415 1.00 98.75 93 ARG A N 1
ATOM 741 C CA . ARG A 1 93 ? 2.113 -3.787 0.851 1.00 98.75 93 ARG A CA 1
ATOM 742 C C . ARG A 1 93 ? 1.840 -2.879 2.048 1.00 98.75 93 ARG A C 1
ATOM 744 O O . ARG A 1 93 ? 1.352 -3.359 3.071 1.00 98.75 93 ARG A O 1
ATOM 751 N N . ILE A 1 94 ? 2.141 -1.585 1.927 1.00 98.75 94 ILE A N 1
ATOM 752 C CA . ILE A 1 94 ? 1.899 -0.591 2.985 1.00 98.75 94 ILE A CA 1
ATOM 753 C C . ILE A 1 94 ? 0.407 -0.484 3.291 1.00 98.75 94 ILE A C 1
ATOM 755 O O . ILE A 1 94 ? 0.015 -0.453 4.459 1.00 98.75 94 ILE A O 1
ATOM 759 N N . GLU A 1 95 ? -0.426 -0.452 2.254 1.00 98.62 95 GLU A N 1
ATOM 760 C CA . GLU A 1 95 ? -1.872 -0.412 2.408 1.00 98.62 95 GLU A CA 1
ATOM 761 C C . GLU A 1 95 ? -2.407 -1.677 3.088 1.00 98.62 95 GLU A C 1
ATOM 763 O O . GLU A 1 95 ? -3.144 -1.568 4.067 1.00 98.62 95 GLU A O 1
ATOM 768 N N . ASP A 1 96 ? -1.993 -2.864 2.637 1.00 98.81 96 ASP A N 1
ATOM 769 C CA . ASP A 1 96 ? -2.431 -4.141 3.202 1.00 98.81 96 ASP A CA 1
ATOM 770 C C . ASP A 1 96 ? -2.104 -4.239 4.700 1.00 98.81 96 ASP A C 1
ATOM 772 O O . ASP A 1 96 ? -2.983 -4.520 5.516 1.00 98.81 96 ASP A O 1
ATOM 776 N N . VAL A 1 97 ? -0.863 -3.923 5.090 1.00 98.81 97 VAL A N 1
ATOM 777 C CA . VAL A 1 97 ? -0.455 -3.892 6.505 1.00 98.81 97 VAL A CA 1
ATOM 778 C C . VAL A 1 97 ? -1.264 -2.849 7.278 1.00 98.81 97 VAL A C 1
ATOM 780 O O . VAL A 1 97 ? -1.842 -3.159 8.323 1.00 98.81 97 VAL A O 1
ATOM 783 N N . GLY A 1 98 ? -1.336 -1.619 6.766 1.00 98.62 98 GLY A N 1
ATOM 784 C CA . GLY A 1 98 ? -1.997 -0.510 7.445 1.00 98.62 98 GLY A CA 1
ATOM 785 C C . GLY A 1 98 ? -3.480 -0.764 7.695 1.00 98.62 98 GLY A C 1
ATOM 786 O O . GLY A 1 98 ? -3.970 -0.624 8.818 1.00 98.62 98 GLY A O 1
ATOM 787 N N . VAL A 1 99 ? -4.194 -1.200 6.664 1.00 98.62 99 VAL A N 1
ATOM 788 C CA . VAL A 1 99 ? -5.638 -1.408 6.725 1.00 98.62 99 VAL A CA 1
ATOM 789 C C . VAL A 1 99 ? -5.978 -2.712 7.448 1.00 98.62 99 VAL A C 1
ATOM 791 O O . VAL A 1 99 ? -6.774 -2.696 8.391 1.00 98.62 99 VAL A O 1
ATOM 794 N N . ASN A 1 100 ? -5.365 -3.843 7.079 1.00 98.75 100 ASN A N 1
ATOM 795 C CA . ASN A 1 100 ? -5.741 -5.127 7.674 1.00 98.75 100 ASN A CA 1
ATOM 796 C C . ASN A 1 100 ? -5.179 -5.300 9.082 1.00 98.75 100 ASN A C 1
ATOM 798 O O . ASN A 1 100 ? -5.920 -5.727 9.964 1.00 98.75 100 ASN A O 1
ATOM 802 N N . ARG A 1 101 ? -3.913 -4.954 9.341 1.00 98.56 101 ARG A N 1
ATOM 803 C CA . ARG A 1 101 ? -3.309 -5.196 10.661 1.00 98.56 101 ARG A CA 1
ATOM 804 C C . ARG A 1 101 ? -3.515 -4.050 11.633 1.00 98.56 101 ARG A C 1
ATOM 806 O O . ARG A 1 101 ? -3.871 -4.306 12.779 1.00 98.56 101 ARG A O 1
ATOM 813 N N . PHE A 1 102 ? -3.345 -2.795 11.224 1.00 98.50 102 PHE A N 1
ATOM 814 C CA . PHE A 1 102 ? -3.442 -1.686 12.183 1.00 98.50 102 PHE A CA 1
ATOM 815 C C . PHE A 1 102 ? -4.879 -1.227 12.413 1.00 98.50 102 PHE A C 1
ATOM 817 O O . PHE A 1 102 ? -5.295 -1.093 13.569 1.00 98.50 102 PHE A O 1
ATOM 824 N N . VAL A 1 103 ? -5.651 -1.040 11.341 1.00 98.25 103 VAL A N 1
ATOM 825 C CA . VAL A 1 103 ? -7.027 -0.533 11.436 1.00 98.25 103 VAL A CA 1
ATOM 826 C C . VAL A 1 103 ? -8.015 -1.632 11.837 1.00 98.25 103 VAL A C 1
ATOM 828 O O . VAL A 1 103 ? -8.695 -1.484 12.856 1.00 98.25 103 VAL A O 1
ATOM 831 N N . ALA A 1 104 ? -8.094 -2.718 11.062 1.00 97.81 104 ALA A N 1
ATOM 832 C CA . ALA A 1 104 ? -9.112 -3.762 11.232 1.00 97.81 104 ALA A CA 1
ATOM 833 C C . ALA A 1 104 ? -8.698 -4.924 12.153 1.00 97.81 104 ALA A C 1
ATOM 835 O O . ALA A 1 104 ? -9.564 -5.652 12.626 1.00 97.81 104 ALA A O 1
ATOM 836 N N . ASP A 1 105 ? -7.398 -5.093 12.410 1.00 97.62 105 ASP A N 1
ATOM 837 C CA . ASP A 1 105 ? -6.819 -6.216 13.165 1.00 97.62 105 ASP A CA 1
ATOM 838 C C . ASP A 1 105 ? -7.256 -7.608 12.670 1.00 97.62 105 ASP A C 1
ATOM 840 O O . ASP A 1 105 ? -7.723 -8.457 13.424 1.00 97.62 105 ASP A O 1
ATOM 844 N N . ARG A 1 106 ? -7.088 -7.847 11.371 1.00 97.62 106 ARG A N 1
ATOM 845 C CA . ARG A 1 106 ? -7.407 -9.103 10.675 1.00 97.62 106 ARG A CA 1
ATOM 846 C C . ARG A 1 106 ? -6.218 -9.594 9.838 1.00 97.62 106 ARG A C 1
ATOM 848 O O . ARG A 1 106 ? -5.293 -8.811 9.644 1.00 97.62 106 ARG A O 1
ATOM 855 N N . PRO A 1 107 ? -6.214 -10.839 9.326 1.00 98.31 107 PRO A N 1
ATOM 856 C CA . PRO A 1 107 ? -5.147 -11.323 8.447 1.00 98.31 107 PRO A CA 1
ATOM 857 C C . PRO A 1 107 ? -4.932 -10.429 7.220 1.00 98.31 107 PRO A C 1
ATOM 859 O O . PRO A 1 107 ? -5.894 -9.860 6.687 1.00 98.31 107 PRO A O 1
ATOM 862 N N . GLN A 1 108 ? -3.680 -10.331 6.771 1.00 98.69 108 GLN A N 1
ATOM 863 C CA . GLN A 1 108 ? -3.322 -9.566 5.577 1.00 98.69 108 GLN A CA 1
ATOM 864 C C . GLN A 1 108 ? -3.910 -10.241 4.338 1.00 98.69 108 GLN A C 1
ATOM 866 O O . GLN A 1 108 ? -4.107 -11.458 4.307 1.00 98.69 108 GLN A O 1
ATOM 871 N N . VAL A 1 109 ? -4.158 -9.467 3.283 1.00 98.81 109 VAL A N 1
ATOM 872 C CA . VAL A 1 109 ? -4.454 -10.050 1.969 1.00 98.81 109 VAL A CA 1
ATOM 873 C C . VAL A 1 109 ? -3.281 -10.915 1.528 1.00 98.81 109 VAL A C 1
ATOM 875 O O . VAL A 1 109 ? -3.522 -12.015 1.039 1.00 98.81 109 VAL A O 1
ATOM 878 N N . LEU A 1 110 ? -2.042 -10.478 1.794 1.00 98.75 110 LEU A N 1
ATOM 879 C CA . LEU A 1 110 ? -0.801 -11.201 1.500 1.00 98.75 110 LEU A CA 1
ATOM 880 C C . LEU A 1 110 ? -0.830 -12.676 1.941 1.00 98.75 110 LEU A C 1
ATOM 882 O O . LEU A 1 110 ? -0.326 -13.541 1.221 1.00 98.75 110 LEU A O 1
ATOM 886 N N . ASP A 1 111 ? -1.449 -12.960 3.092 1.00 98.25 111 ASP A N 1
ATOM 887 C CA . ASP A 1 111 ? -1.506 -14.295 3.700 1.00 98.25 111 ASP A CA 1
ATOM 888 C C . ASP A 1 111 ? -2.309 -15.304 2.855 1.00 98.25 111 ASP A C 1
ATOM 890 O O . ASP A 1 111 ? -2.177 -16.510 3.036 1.00 98.25 111 ASP A O 1
ATOM 894 N N . GLY A 1 112 ? -3.083 -14.835 1.870 1.00 97.81 112 GLY A N 1
ATOM 895 C CA . GLY A 1 112 ? -3.790 -15.657 0.882 1.00 97.81 112 GLY A CA 1
ATOM 896 C C . GLY A 1 112 ? -2.904 -16.248 -0.226 1.00 97.81 112 GLY A C 1
ATOM 897 O O . GLY A 1 112 ? -3.365 -16.377 -1.359 1.00 97.81 112 GLY A O 1
ATOM 898 N N . GLY A 1 113 ? -1.636 -16.556 0.066 1.00 97.94 113 GLY A N 1
ATOM 899 C CA . GLY A 1 113 ? -0.696 -17.166 -0.886 1.00 97.94 113 GLY A CA 1
ATOM 900 C C . GLY A 1 113 ? -0.115 -16.204 -1.929 1.00 97.94 113 GLY A C 1
ATOM 901 O O . GLY A 1 113 ? 0.334 -16.636 -2.989 1.00 97.94 113 GLY A O 1
ATOM 902 N N . TRP A 1 114 ? -0.121 -14.891 -1.674 1.00 98.50 114 TRP A N 1
ATOM 903 C CA . TRP A 1 114 ? 0.327 -13.920 -2.679 1.00 98.50 114 TRP A CA 1
ATOM 904 C C . TRP A 1 114 ? 1.837 -13.873 -2.872 1.00 98.50 114 TRP A C 1
ATOM 906 O O . TRP A 1 114 ? 2.261 -13.549 -3.971 1.00 98.50 114 TRP A O 1
ATOM 916 N N . LEU A 1 115 ? 2.652 -14.222 -1.872 1.00 97.94 115 LEU A N 1
ATOM 917 C CA . LEU A 1 115 ? 4.115 -14.241 -2.033 1.00 97.94 115 LEU A CA 1
ATOM 918 C C . LEU A 1 115 ? 4.557 -15.168 -3.174 1.00 97.94 115 LEU A C 1
ATOM 920 O O . LEU A 1 115 ? 5.355 -14.771 -4.020 1.00 97.94 115 LEU A O 1
ATOM 924 N N . GLU A 1 116 ? 3.973 -16.368 -3.236 1.00 98.06 116 GLU A N 1
ATOM 925 C CA . GLU A 1 116 ? 4.228 -17.333 -4.308 1.00 98.06 116 GLU A CA 1
ATOM 926 C C . GLU A 1 116 ? 3.720 -16.811 -5.655 1.00 98.06 116 GL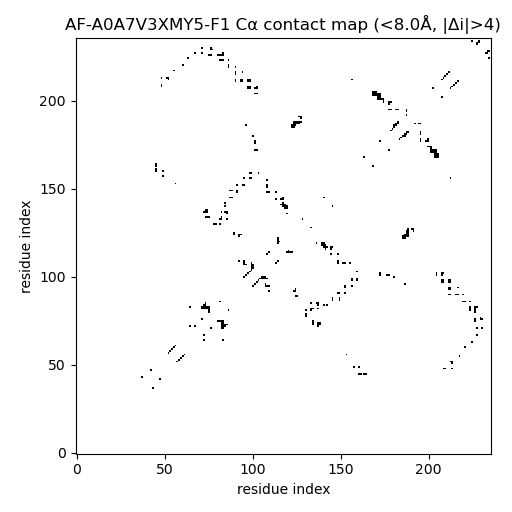U A C 1
ATOM 928 O O . GLU A 1 116 ? 4.471 -16.776 -6.625 1.00 98.06 116 GLU A O 1
ATOM 933 N N . ARG A 1 117 ? 2.474 -16.319 -5.703 1.00 98.50 117 ARG A N 1
ATOM 934 C CA . ARG A 1 117 ? 1.863 -15.783 -6.933 1.00 98.50 117 ARG A CA 1
ATOM 935 C C . ARG A 1 117 ? 2.621 -14.582 -7.494 1.00 98.50 117 ARG A C 1
ATOM 937 O O . ARG A 1 117 ? 2.711 -14.438 -8.704 1.00 98.50 117 ARG A O 1
ATOM 944 N N . LEU A 1 118 ? 3.134 -13.720 -6.620 1.00 98.56 118 LEU A N 1
ATOM 945 C CA . LEU A 1 118 ? 3.930 -12.550 -6.983 1.00 98.56 118 LEU A CA 1
ATOM 946 C C . LEU A 1 118 ? 5.356 -12.920 -7.394 1.00 98.56 118 LEU A C 1
ATOM 948 O O . LEU A 1 118 ? 6.032 -12.066 -7.953 1.00 98.56 118 LEU A O 1
ATOM 952 N N . ALA A 1 119 ? 5.824 -14.138 -7.103 1.00 98.00 119 ALA A N 1
ATOM 953 C CA . ALA A 1 119 ? 7.230 -14.530 -7.201 1.00 98.00 119 ALA A CA 1
ATOM 954 C C . ALA A 1 119 ? 8.170 -13.621 -6.376 1.00 98.00 119 ALA A C 1
ATOM 956 O O . ALA A 1 119 ? 9.282 -13.297 -6.797 1.00 98.00 119 ALA A O 1
ATOM 957 N N . VAL A 1 120 ? 7.729 -13.208 -5.180 1.00 95.38 120 VAL A N 1
ATOM 958 C CA . VAL A 1 120 ? 8.487 -12.332 -4.270 1.00 95.38 120 VAL A CA 1
ATOM 959 C C . VAL A 1 120 ? 8.740 -13.053 -2.947 1.00 95.38 120 VAL A C 1
ATOM 961 O O . VAL A 1 120 ? 7.813 -13.474 -2.264 1.00 95.38 120 VAL A O 1
ATOM 964 N N . GLY A 1 121 ? 10.011 -13.162 -2.552 1.00 93.69 121 GLY A N 1
ATOM 965 C CA . GLY A 1 121 ? 10.426 -13.825 -1.306 1.00 93.69 121 GLY A CA 1
ATOM 966 C C . GLY A 1 121 ? 10.375 -12.943 -0.053 1.00 93.69 121 GLY A C 1
ATOM 967 O O . GLY A 1 121 ? 10.857 -13.350 1.001 1.00 93.69 121 GLY A O 1
ATOM 968 N N . ARG A 1 122 ? 9.845 -11.720 -0.161 1.00 95.25 122 ARG A N 1
ATOM 969 C CA . ARG A 1 122 ? 9.874 -10.700 0.896 1.00 95.25 122 ARG A CA 1
ATOM 970 C C . ARG A 1 122 ? 8.479 -10.449 1.450 1.00 95.25 122 ARG A C 1
ATOM 972 O O . ARG A 1 122 ? 7.570 -10.106 0.698 1.00 95.25 122 ARG A O 1
ATOM 979 N N . ARG A 1 123 ? 8.324 -10.587 2.769 1.00 97.44 123 ARG A N 1
ATOM 980 C CA . ARG A 1 123 ? 7.075 -10.267 3.484 1.00 97.44 123 ARG A CA 1
ATOM 981 C C . ARG A 1 123 ? 6.992 -8.799 3.914 1.00 97.44 123 ARG A C 1
ATOM 983 O O . ARG A 1 123 ? 5.884 -8.261 4.034 1.00 97.44 123 ARG A O 1
ATOM 990 N N . ASP A 1 124 ? 8.147 -8.178 4.137 1.00 98.62 124 ASP A N 1
ATOM 991 C CA . ASP A 1 124 ? 8.257 -6.776 4.518 1.00 98.62 124 ASP A CA 1
ATOM 992 C C . ASP A 1 124 ? 7.659 -5.838 3.455 1.00 98.62 124 ASP A C 1
ATOM 994 O O . ASP A 1 124 ? 7.299 -6.245 2.348 1.00 98.62 124 ASP A O 1
ATOM 998 N N . VAL A 1 125 ? 7.497 -4.568 3.816 1.00 98.50 125 VAL A N 1
ATOM 999 C CA . VAL A 1 125 ? 6.950 -3.548 2.912 1.00 98.50 125 VAL A CA 1
ATOM 1000 C C . VAL A 1 125 ? 7.991 -2.962 1.952 1.00 98.50 125 VAL A C 1
ATOM 1002 O O . VAL A 1 125 ? 7.656 -2.078 1.179 1.00 98.50 125 VAL A O 1
ATOM 1005 N N . GLY A 1 126 ? 9.249 -3.401 1.985 1.00 98.06 126 GLY A N 1
ATOM 1006 C CA . GLY A 1 126 ? 10.328 -2.946 1.105 1.00 98.06 126 GLY A CA 1
ATOM 1007 C C . GLY A 1 126 ? 11.002 -1.635 1.497 1.00 98.06 126 GLY A C 1
ATOM 1008 O O . GLY A 1 126 ? 11.924 -1.190 0.815 1.00 98.06 126 GLY A O 1
ATOM 1009 N N . THR A 1 127 ? 10.579 -0.989 2.583 1.00 97.75 127 THR A N 1
ATOM 1010 C CA . THR A 1 127 ? 11.245 0.224 3.068 1.00 97.75 127 THR A CA 1
ATOM 1011 C C . THR A 1 127 ? 12.709 -0.067 3.394 1.00 97.75 127 THR A C 1
ATOM 1013 O O . THR A 1 127 ? 13.008 -0.979 4.159 1.00 97.75 127 THR A O 1
ATOM 1016 N N . GLY A 1 128 ? 13.611 0.738 2.830 1.00 95.69 128 GLY A N 1
ATOM 1017 C CA . GLY A 1 128 ? 15.055 0.588 3.016 1.00 95.69 128 GLY A CA 1
ATOM 1018 C C . GLY A 1 128 ? 15.742 -0.323 1.996 1.00 95.69 128 GLY A C 1
ATOM 1019 O O . GLY A 1 128 ? 16.950 -0.507 2.104 1.00 95.69 128 GLY A O 1
ATOM 1020 N N . MET A 1 129 ? 15.017 -0.861 1.006 1.00 97.19 129 MET A N 1
ATOM 1021 C CA . MET A 1 129 ? 15.637 -1.609 -0.091 1.00 97.19 129 MET A CA 1
ATOM 1022 C C . MET A 1 129 ? 16.637 -0.739 -0.862 1.00 97.19 129 MET A C 1
ATOM 1024 O O . MET A 1 129 ? 16.364 0.409 -1.212 1.00 97.19 129 MET A O 1
ATOM 1028 N N . SER A 1 130 ? 17.797 -1.322 -1.143 1.00 96.44 130 SER A N 1
ATOM 1029 C CA . SER A 1 130 ? 18.811 -0.765 -2.032 1.00 96.44 130 SER A CA 1
ATOM 1030 C C . SER A 1 130 ? 18.374 -0.814 -3.498 1.00 96.44 130 SER A C 1
ATOM 1032 O O . SER A 1 130 ? 17.483 -1.577 -3.877 1.00 96.44 130 SER A O 1
ATOM 1034 N N . ASP A 1 131 ? 19.064 -0.057 -4.355 1.00 97.06 131 ASP A N 1
ATOM 1035 C CA . ASP A 1 131 ? 18.814 -0.064 -5.800 1.00 97.06 131 ASP A CA 1
ATOM 1036 C C . ASP A 1 131 ? 18.869 -1.483 -6.397 1.00 97.06 131 ASP A C 1
ATOM 1038 O O . ASP A 1 131 ? 17.993 -1.862 -7.172 1.00 97.06 131 ASP A O 1
ATOM 1042 N N . ALA A 1 132 ? 19.842 -2.296 -5.977 1.00 96.75 132 ALA A N 1
ATOM 1043 C CA . ALA A 1 132 ? 19.987 -3.673 -6.445 1.00 96.75 132 ALA A CA 1
ATOM 1044 C C . ALA A 1 132 ? 18.816 -4.572 -6.014 1.00 96.75 132 ALA A C 1
ATOM 1046 O O . ALA A 1 132 ? 18.351 -5.397 -6.796 1.00 96.75 132 ALA A O 1
ATOM 1047 N N . GLU A 1 133 ? 18.312 -4.406 -4.790 1.00 97.44 133 GLU A N 1
ATOM 1048 C CA . GLU A 1 133 ? 17.157 -5.168 -4.308 1.00 97.44 133 GLU A CA 1
ATOM 1049 C C . GLU A 1 133 ? 15.865 -4.747 -5.017 1.00 97.44 133 GLU A C 1
ATOM 1051 O O . GLU A 1 133 ? 15.035 -5.598 -5.340 1.00 97.44 133 GLU A O 1
ATOM 1056 N N . VAL A 1 134 ? 15.684 -3.444 -5.264 1.00 98.25 134 VAL A N 1
ATOM 1057 C CA . VAL A 1 134 ? 14.546 -2.921 -6.035 1.00 98.25 134 VAL A CA 1
ATOM 1058 C C . VAL A 1 134 ? 14.574 -3.483 -7.455 1.00 98.25 134 VAL A C 1
ATOM 1060 O O . VAL A 1 134 ? 13.537 -3.925 -7.953 1.00 98.25 134 VAL A O 1
ATOM 1063 N N . ASP A 1 135 ? 15.745 -3.503 -8.095 1.00 97.88 135 ASP A N 1
ATOM 1064 C CA . ASP A 1 135 ? 15.911 -4.034 -9.449 1.00 97.88 135 ASP A CA 1
ATOM 1065 C C . ASP A 1 135 ? 15.636 -5.545 -9.503 1.00 97.88 135 ASP A C 1
ATOM 1067 O O . ASP A 1 135 ? 14.887 -5.985 -10.376 1.00 97.88 135 ASP A O 1
ATOM 1071 N N . ASP A 1 136 ? 16.154 -6.326 -8.547 1.00 98.00 136 ASP A N 1
ATOM 1072 C CA . ASP A 1 136 ? 15.914 -7.774 -8.461 1.00 98.00 136 ASP A CA 1
ATOM 1073 C C . ASP A 1 136 ? 14.425 -8.101 -8.251 1.00 98.00 136 ASP A C 1
ATOM 1075 O O . ASP A 1 136 ? 13.860 -8.921 -8.980 1.00 98.00 136 ASP A O 1
ATOM 1079 N N . LEU A 1 137 ? 13.747 -7.408 -7.326 1.00 98.50 137 LEU A N 1
ATOM 1080 C CA . LEU A 1 137 ? 12.305 -7.579 -7.115 1.00 98.50 137 LEU A CA 1
ATOM 1081 C C . LEU A 1 137 ? 11.521 -7.238 -8.385 1.00 98.50 137 LEU A C 1
ATOM 1083 O O . LEU A 1 137 ? 10.634 -7.987 -8.790 1.00 98.50 137 LEU A O 1
ATOM 1087 N N . SER A 1 138 ? 11.857 -6.120 -9.029 1.00 98.44 138 SER A N 1
ATOM 1088 C CA . SER A 1 138 ? 11.160 -5.639 -10.228 1.00 98.44 138 SER A CA 1
ATOM 1089 C C . SER A 1 138 ? 11.356 -6.553 -11.432 1.00 98.44 138 SER A C 1
ATOM 1091 O O . SER A 1 138 ? 10.475 -6.656 -12.287 1.00 98.44 138 SER A O 1
ATOM 1093 N N . GLU A 1 139 ? 12.501 -7.223 -11.517 1.00 98.06 139 GLU A N 1
ATOM 1094 C CA . GLU A 1 139 ? 12.791 -8.207 -12.554 1.00 98.06 139 GLU A CA 1
ATOM 1095 C C . GLU A 1 139 ? 12.004 -9.505 -12.348 1.00 98.06 139 GLU A C 1
ATOM 1097 O O . GLU A 1 139 ? 11.504 -10.067 -13.320 1.00 98.06 139 GLU A O 1
ATOM 1102 N N . ARG A 1 140 ? 11.830 -9.945 -11.097 1.00 97.94 140 ARG A N 1
ATOM 1103 C CA . ARG A 1 140 ? 11.175 -11.222 -10.768 1.00 97.94 140 ARG A CA 1
ATOM 1104 C C . ARG A 1 140 ? 9.661 -11.144 -10.639 1.00 97.94 140 ARG A C 1
ATOM 1106 O O . ARG A 1 140 ? 8.996 -12.127 -10.947 1.00 97.94 140 ARG A O 1
ATOM 1113 N N . VAL A 1 141 ? 9.124 -10.017 -10.164 1.00 98.62 141 VAL A N 1
ATOM 1114 C CA . VAL A 1 141 ? 7.705 -9.925 -9.801 1.00 98.62 141 VAL A CA 1
ATOM 1115 C C . VAL A 1 141 ? 6.803 -10.255 -10.992 1.00 98.62 141 VAL A C 1
ATOM 1117 O O . VAL A 1 141 ? 6.995 -9.741 -12.100 1.00 98.62 141 VAL A O 1
ATOM 1120 N N . ASP A 1 142 ? 5.801 -11.102 -10.778 1.00 98.69 142 ASP A N 1
ATOM 1121 C CA . ASP A 1 142 ? 4.773 -11.350 -11.785 1.00 98.69 142 ASP A CA 1
ATOM 1122 C C . ASP A 1 142 ? 3.833 -10.133 -11.857 1.00 98.69 142 ASP A C 1
ATOM 1124 O O . ASP A 1 142 ? 3.132 -9.804 -10.898 1.00 98.69 142 ASP A O 1
ATOM 1128 N N . LEU A 1 143 ? 3.833 -9.424 -12.992 1.00 98.31 143 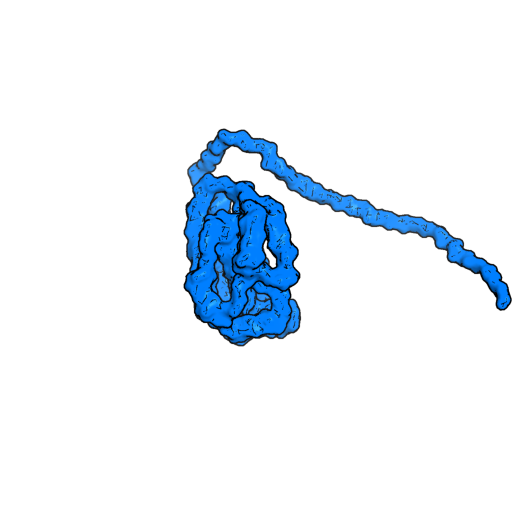LEU A N 1
ATOM 1129 C CA . LEU A 1 143 ? 3.083 -8.172 -13.152 1.00 98.31 143 LEU A CA 1
ATOM 1130 C C . LEU A 1 143 ? 1.562 -8.383 -13.174 1.00 98.31 143 LEU A C 1
ATOM 1132 O O . LEU A 1 143 ? 0.814 -7.502 -12.740 1.00 98.31 143 LEU A O 1
ATOM 1136 N N . ALA A 1 144 ? 1.089 -9.535 -13.656 1.00 97.62 144 ALA A N 1
ATOM 1137 C CA . ALA A 1 144 ? -0.334 -9.855 -13.657 1.00 97.62 144 ALA A CA 1
ATOM 1138 C C . ALA A 1 144 ? -0.808 -10.185 -12.235 1.00 97.62 144 ALA A C 1
ATOM 1140 O O . ALA A 1 144 ? -1.844 -9.682 -11.789 1.00 97.62 144 ALA A O 1
ATOM 1141 N N . ALA A 1 145 ? -0.018 -10.958 -11.487 1.00 98.56 145 ALA A N 1
ATOM 1142 C CA . ALA A 1 145 ? -0.257 -11.217 -10.076 1.00 98.56 145 ALA A CA 1
ATOM 1143 C C . ALA A 1 145 ? -0.155 -9.939 -9.241 1.00 98.56 145 ALA A C 1
ATOM 1145 O O . ALA A 1 145 ? -0.968 -9.754 -8.341 1.00 98.56 145 ALA A O 1
ATOM 1146 N N . LEU A 1 146 ? 0.769 -9.028 -9.559 1.00 98.38 146 LEU A N 1
ATOM 1147 C CA . LEU A 1 146 ? 0.880 -7.730 -8.894 1.00 98.38 146 LEU A CA 1
ATOM 1148 C C . LEU A 1 146 ? -0.395 -6.906 -9.058 1.00 98.38 146 LEU A C 1
ATOM 1150 O O . LEU A 1 146 ? -0.949 -6.432 -8.067 1.00 98.38 146 LEU A O 1
ATOM 1154 N N . ARG A 1 147 ? -0.926 -6.813 -10.282 1.00 96.44 147 ARG A N 1
ATOM 1155 C CA . ARG A 1 147 ? -2.227 -6.176 -10.519 1.00 96.44 147 ARG A CA 1
ATOM 1156 C C . ARG A 1 147 ? -3.344 -6.850 -9.730 1.00 96.44 147 ARG A C 1
ATOM 1158 O O . ARG A 1 147 ? -4.154 -6.164 -9.110 1.00 96.44 147 ARG A O 1
ATOM 1165 N N . GLY A 1 148 ? -3.366 -8.182 -9.721 1.00 97.31 148 GLY A N 1
ATOM 1166 C CA . GLY A 1 148 ? -4.318 -8.958 -8.931 1.00 97.31 148 GLY A CA 1
ATOM 1167 C C . GLY A 1 148 ? -4.211 -8.682 -7.430 1.00 97.31 148 GLY A C 1
ATOM 1168 O O . GLY A 1 148 ? -5.235 -8.565 -6.762 1.00 97.31 148 GLY A O 1
ATOM 1169 N N . TYR A 1 149 ? -2.995 -8.543 -6.905 1.00 98.50 149 TYR A N 1
ATOM 1170 C CA . TYR A 1 149 ? -2.750 -8.274 -5.493 1.00 98.50 149 TYR A CA 1
ATOM 1171 C C . TYR A 1 149 ? -3.217 -6.871 -5.114 1.00 98.50 149 TYR A C 1
ATOM 1173 O O . TYR A 1 149 ? -3.985 -6.734 -4.168 1.00 98.50 149 TYR A O 1
ATOM 1181 N N . CYS A 1 150 ? -2.852 -5.848 -5.891 1.00 96.88 150 CYS A N 1
ATOM 1182 C CA . CYS A 1 150 ? -3.353 -4.484 -5.717 1.00 96.88 150 CYS A CA 1
ATOM 1183 C C . CYS A 1 150 ? -4.893 -4.437 -5.732 1.00 96.88 150 CYS A C 1
ATOM 1185 O O . CYS A 1 150 ? -5.497 -3.811 -4.866 1.00 96.88 150 CYS A O 1
ATOM 1187 N N . ALA A 1 151 ? -5.541 -5.149 -6.664 1.00 95.56 151 ALA A N 1
ATOM 1188 C CA . ALA A 1 151 ? -7.002 -5.226 -6.722 1.00 95.56 151 ALA A CA 1
ATOM 1189 C C . ALA A 1 151 ? -7.605 -5.936 -5.496 1.00 95.56 151 ALA A C 1
ATOM 1191 O O . ALA A 1 151 ? -8.619 -5.492 -4.961 1.00 95.56 151 ALA A O 1
ATOM 1192 N N . ALA A 1 152 ? -6.980 -7.018 -5.022 1.00 98.06 152 ALA A N 1
ATOM 1193 C CA . ALA A 1 152 ? -7.430 -7.744 -3.837 1.00 98.06 152 ALA A CA 1
ATOM 1194 C C . ALA A 1 152 ? -7.260 -6.925 -2.548 1.00 98.06 152 ALA A C 1
ATOM 1196 O O . ALA A 1 152 ? -8.146 -6.942 -1.692 1.00 98.06 152 ALA A O 1
ATOM 1197 N N . VAL A 1 153 ? -6.152 -6.187 -2.421 1.00 98.25 153 VAL A N 1
ATOM 1198 C CA . VAL A 1 153 ? -5.940 -5.215 -1.342 1.00 98.25 153 VAL A CA 1
ATOM 1199 C C . VAL A 1 153 ? -7.015 -4.140 -1.401 1.00 98.25 153 VAL A C 1
ATOM 1201 O O . VAL A 1 153 ? -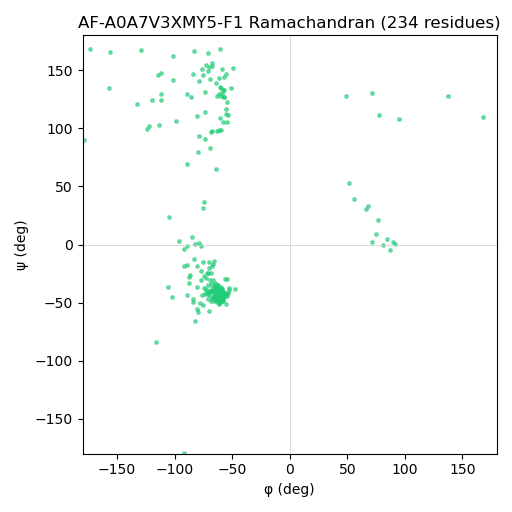7.659 -3.898 -0.385 1.00 98.25 153 VAL A O 1
ATOM 1204 N N . GLY A 1 154 ? -7.300 -3.581 -2.579 1.00 96.25 154 GLY A N 1
ATOM 1205 C CA . GLY A 1 154 ? -8.291 -2.518 -2.678 1.00 96.25 154 GLY A CA 1
ATOM 1206 C C . GLY A 1 154 ? -9.725 -2.954 -2.399 1.00 96.25 154 GLY A C 1
ATOM 1207 O O . GLY A 1 154 ? -10.438 -2.282 -1.655 1.00 96.25 154 GLY A O 1
ATOM 1208 N N . ALA A 1 155 ? -10.130 -4.131 -2.881 1.00 96.25 155 ALA A N 1
ATOM 1209 C CA . ALA A 1 155 ? -11.419 -4.720 -2.517 1.00 96.25 155 ALA A CA 1
ATOM 1210 C C . ALA A 1 155 ? -11.534 -4.914 -0.996 1.00 96.25 155 ALA A C 1
ATOM 1212 O O . ALA A 1 155 ? -12.535 -4.538 -0.385 1.00 96.25 155 ALA A O 1
ATOM 1213 N N . ARG A 1 156 ? -10.471 -5.425 -0.362 1.00 98.00 156 ARG A N 1
ATOM 1214 C CA . ARG A 1 156 ? -10.417 -5.588 1.092 1.00 98.00 15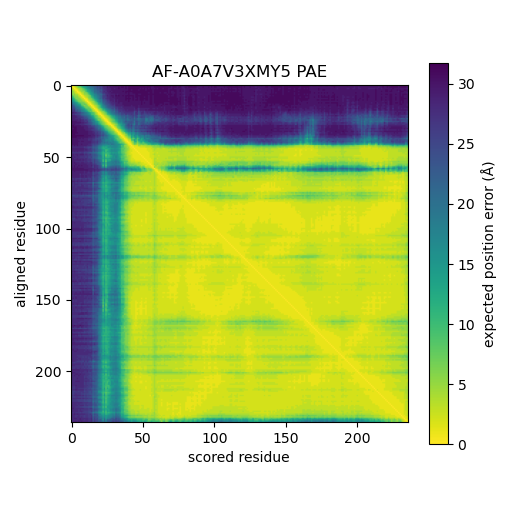6 ARG A CA 1
ATOM 1215 C C . ARG A 1 156 ? -10.467 -4.250 1.832 1.00 98.00 156 ARG A C 1
ATOM 1217 O O . ARG A 1 156 ? -11.101 -4.168 2.883 1.00 98.00 156 ARG A O 1
ATOM 1224 N N . THR A 1 157 ? -9.812 -3.216 1.318 1.00 97.69 157 THR A N 1
ATOM 1225 C CA . THR A 1 157 ? -9.850 -1.883 1.920 1.00 97.69 157 THR A CA 1
ATOM 1226 C C . THR A 1 157 ? -11.264 -1.315 1.902 1.00 97.69 157 THR A C 1
ATOM 1228 O O . THR A 1 157 ? -11.726 -0.838 2.938 1.00 97.69 157 THR A O 1
ATOM 1231 N N . LEU A 1 158 ? -11.990 -1.450 0.790 1.00 96.38 158 LEU A N 1
ATOM 1232 C CA . LEU A 1 158 ? -13.392 -1.031 0.694 1.00 96.38 158 LEU A CA 1
ATOM 1233 C C . LEU A 1 158 ? -14.290 -1.776 1.697 1.00 96.38 158 LEU A C 1
ATOM 1235 O O . LEU A 1 158 ? -15.065 -1.139 2.407 1.00 96.38 158 LEU A O 1
ATOM 1239 N N . GLU A 1 159 ? -14.131 -3.099 1.837 1.00 97.25 159 GLU A N 1
ATOM 1240 C CA . GLU A 1 159 ? -14.847 -3.883 2.862 1.00 97.25 159 GLU A CA 1
ATOM 1241 C C . GLU A 1 159 ? -14.593 -3.348 4.281 1.00 97.25 159 GLU A C 1
ATOM 1243 O O . GLU A 1 159 ? -15.513 -3.231 5.094 1.00 97.25 159 GLU A O 1
ATOM 1248 N N . VAL A 1 160 ? -13.332 -3.032 4.596 1.00 97.50 160 VAL A N 1
ATOM 1249 C CA . VAL A 1 160 ? -12.951 -2.506 5.911 1.00 97.50 160 VAL A CA 1
ATOM 1250 C C . VAL A 1 160 ? -13.555 -1.123 6.136 1.00 97.50 160 VAL A C 1
ATOM 1252 O O . VAL A 1 160 ? -14.110 -0.893 7.209 1.00 97.50 160 VAL A O 1
ATOM 1255 N N . LEU A 1 161 ? -13.495 -0.223 5.154 1.00 96.25 161 LEU A N 1
ATOM 1256 C CA . LEU A 1 161 ? -14.067 1.121 5.266 1.00 96.25 161 LEU A CA 1
ATOM 1257 C C . LEU A 1 161 ? -15.568 1.075 5.564 1.00 96.25 161 LEU A C 1
ATOM 1259 O O . LEU A 1 161 ? -16.019 1.726 6.507 1.00 96.25 161 LEU A O 1
ATOM 1263 N N . GLU A 1 162 ? -16.317 0.242 4.844 1.00 95.25 162 GLU A N 1
ATOM 1264 C CA . GLU A 1 162 ? -17.751 0.057 5.084 1.00 95.25 162 GLU A CA 1
ATOM 1265 C C . GLU A 1 162 ? -18.035 -0.491 6.491 1.00 95.25 162 GLU A C 1
ATOM 1267 O O . GLU A 1 162 ? -18.928 -0.005 7.187 1.00 95.25 162 GLU A O 1
ATOM 1272 N N . SER A 1 163 ? -17.217 -1.432 6.978 1.00 95.94 163 SER A N 1
ATOM 1273 C CA . SER A 1 163 ? -17.364 -1.981 8.335 1.00 95.94 163 SER A CA 1
ATOM 1274 C C . SER A 1 163 ? -17.087 -0.974 9.463 1.00 95.94 163 SER A C 1
ATOM 1276 O O . SER A 1 163 ? -17.458 -1.213 10.613 1.00 95.94 163 SER A O 1
ATOM 1278 N N . LEU A 1 164 ? -16.426 0.148 9.157 1.00 95.50 164 LEU A N 1
ATOM 1279 C CA . LEU A 1 164 ? -16.031 1.173 10.125 1.00 95.50 164 LEU A CA 1
ATOM 1280 C C . LEU A 1 164 ? -17.014 2.345 10.209 1.00 95.50 164 LEU A C 1
ATOM 1282 O O . LEU A 1 164 ? -16.769 3.286 10.969 1.00 95.50 164 LEU A O 1
ATOM 1286 N N . ARG A 1 165 ? -18.131 2.311 9.474 1.00 92.31 165 ARG A N 1
ATOM 1287 C CA . ARG A 1 165 ? -19.169 3.344 9.580 1.00 92.31 165 ARG A CA 1
ATOM 1288 C C . ARG A 1 165 ? -19.680 3.457 11.016 1.00 92.31 165 ARG A C 1
ATOM 1290 O O . ARG A 1 165 ? -20.060 2.473 11.646 1.00 92.31 165 ARG A O 1
ATOM 1297 N N . GLY A 1 166 ? -19.664 4.679 11.548 1.00 89.69 166 GLY A N 1
ATOM 1298 C CA . GLY A 1 166 ? -20.041 4.966 12.936 1.00 89.69 166 GLY A CA 1
ATOM 1299 C C . GLY A 1 166 ? -19.044 4.488 14.003 1.00 89.69 166 GLY A C 1
ATOM 1300 O O . GLY A 1 166 ? -19.312 4.670 15.190 1.00 89.69 166 GLY A O 1
ATOM 1301 N N . ALA A 1 167 ? -17.902 3.903 13.623 1.00 92.38 167 ALA A N 1
ATOM 1302 C CA . ALA A 1 167 ? -16.861 3.509 14.568 1.00 92.38 1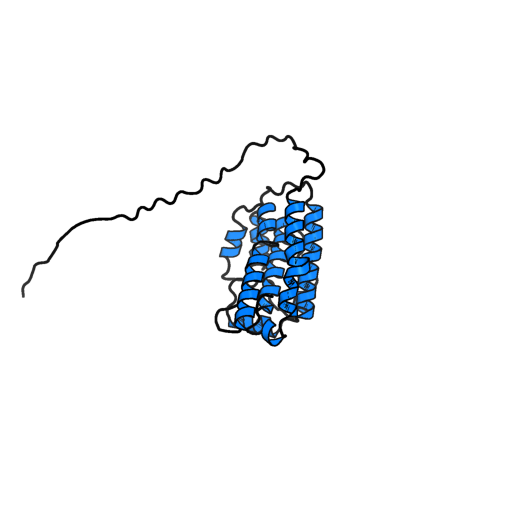67 ALA A CA 1
ATOM 1303 C C . ALA A 1 167 ? -16.043 4.728 15.053 1.00 92.38 167 ALA A C 1
ATOM 1305 O O . ALA A 1 167 ? -15.855 5.684 14.297 1.00 92.38 167 ALA A O 1
ATOM 1306 N N . PRO A 1 168 ? -15.488 4.695 16.281 1.00 93.44 168 PRO A N 1
ATOM 1307 C CA . PRO A 1 168 ? -14.625 5.761 16.792 1.00 93.44 168 PRO A CA 1
ATOM 1308 C C . PRO A 1 168 ? -13.247 5.711 16.110 1.00 93.44 168 PRO A C 1
ATOM 1310 O O . PRO A 1 168 ? -12.336 5.001 16.548 1.00 93.44 168 PRO A O 1
ATOM 1313 N N . LEU A 1 169 ? -13.083 6.436 15.000 1.00 96.56 169 LEU A N 1
ATOM 1314 C CA . LEU A 1 169 ? -11.839 6.445 14.217 1.00 96.56 169 LEU A CA 1
ATOM 1315 C C . LEU A 1 169 ? -10.684 7.157 14.942 1.00 96.56 169 LEU A C 1
ATOM 1317 O O . LEU A 1 169 ? -9.515 6.928 14.636 1.00 96.56 169 LEU A O 1
ATOM 1321 N N . GLU A 1 170 ? -10.987 7.997 15.926 1.00 96.06 170 GLU A N 1
ATOM 1322 C CA . GLU A 1 170 ? -10.026 8.655 16.808 1.00 96.06 170 GLU A CA 1
ATOM 1323 C C . GLU A 1 170 ? -9.338 7.695 17.788 1.00 96.06 170 GLU A C 1
ATOM 1325 O O . GLU A 1 170 ? -8.305 8.050 18.361 1.00 96.06 170 GLU A O 1
ATOM 1330 N N . ALA A 1 171 ? -9.868 6.478 17.960 1.00 95.44 171 ALA A N 1
ATOM 1331 C CA . ALA A 1 171 ? -9.264 5.470 18.817 1.00 95.44 171 ALA A CA 1
ATOM 1332 C C . ALA A 1 171 ? -7.833 5.147 18.360 1.00 95.44 171 ALA A C 1
ATOM 1334 O O . ALA A 1 171 ? -7.577 4.880 17.180 1.00 95.44 171 ALA A O 1
ATOM 1335 N N . ALA A 1 172 ? -6.903 5.162 19.316 1.00 97.50 172 ALA A N 1
ATOM 1336 C CA . ALA A 1 172 ? -5.515 4.788 19.086 1.00 97.50 172 ALA A CA 1
ATOM 1337 C C . ALA A 1 172 ? -5.413 3.307 18.699 1.00 97.50 172 ALA A C 1
ATOM 1339 O O . ALA A 1 172 ? -6.067 2.447 19.296 1.00 97.50 172 ALA A O 1
ATOM 1340 N N . VAL A 1 173 ? -4.560 3.001 17.725 1.00 98.12 173 VAL A N 1
ATOM 1341 C CA . VAL A 1 173 ? -4.139 1.623 17.474 1.00 98.12 173 VAL A CA 1
ATOM 1342 C C . VAL A 1 173 ? -3.165 1.222 18.589 1.00 98.12 173 VAL A C 1
ATOM 1344 O O . VAL A 1 173 ? -2.238 1.984 18.876 1.00 98.12 173 VAL A O 1
ATOM 1347 N N . PRO A 1 174 ? -3.344 0.056 19.240 1.00 98.25 174 PRO A N 1
ATOM 1348 C CA . PRO A 1 174 ? -2.441 -0.382 20.298 1.00 98.25 174 PRO A CA 1
ATOM 1349 C C . PRO A 1 174 ? -0.991 -0.463 19.810 1.00 98.25 174 PRO A C 1
ATOM 1351 O O . PRO A 1 174 ? -0.698 -1.144 18.828 1.00 98.25 174 PRO A O 1
ATOM 1354 N N . VAL A 1 175 ? -0.070 0.186 20.524 1.00 97.62 175 VAL A N 1
ATOM 1355 C CA . VAL A 1 175 ? 1.361 0.206 20.167 1.00 97.62 175 VAL A CA 1
ATOM 1356 C C . VAL A 1 175 ? 1.950 -1.205 20.134 1.00 97.62 175 VAL A C 1
ATOM 1358 O O . VAL A 1 175 ? 2.733 -1.524 19.244 1.00 97.62 175 VAL A O 1
ATOM 1361 N N . GLU A 1 176 ? 1.521 -2.081 21.043 1.00 97.56 176 GLU A N 1
ATOM 1362 C CA . GLU A 1 176 ? 1.966 -3.479 21.058 1.00 97.56 176 GLU A CA 1
ATOM 1363 C C . GLU A 1 176 ? 1.506 -4.253 19.817 1.00 97.56 176 GLU A C 1
ATOM 1365 O O . GLU A 1 176 ? 2.261 -5.071 19.299 1.00 97.56 176 GLU A O 1
ATOM 1370 N N . ARG A 1 177 ? 0.329 -3.930 19.256 1.00 98.25 177 ARG A N 1
ATOM 1371 C CA . ARG A 1 177 ? -0.095 -4.477 17.958 1.00 98.25 177 ARG A CA 1
ATOM 1372 C C . ARG A 1 177 ? 0.835 -4.002 16.848 1.00 98.25 177 ARG A C 1
ATOM 1374 O O . ARG A 1 177 ? 1.276 -4.812 16.041 1.00 98.25 177 ARG A O 1
ATOM 1381 N N . VAL A 1 178 ? 1.158 -2.707 16.819 1.00 98.25 178 VAL A N 1
ATOM 1382 C CA . VAL A 1 178 ? 2.063 -2.150 15.805 1.00 98.25 178 VAL A CA 1
ATOM 1383 C C . VAL A 1 178 ? 3.431 -2.830 15.860 1.00 98.25 178 VAL A C 1
ATOM 1385 O O . VAL A 1 178 ? 3.935 -3.250 14.820 1.00 98.25 178 VAL A O 1
ATOM 1388 N N . LYS A 1 179 ? 4.003 -3.016 17.055 1.00 97.38 179 LYS A N 1
ATOM 1389 C CA . LYS A 1 179 ? 5.281 -3.722 17.238 1.00 97.38 179 LYS A CA 1
ATOM 1390 C C . LYS A 1 179 ? 5.199 -5.192 16.830 1.00 97.38 179 LYS A C 1
ATOM 1392 O O . LYS A 1 179 ? 6.078 -5.666 16.115 1.00 97.38 179 LYS A O 1
ATOM 1397 N N . ALA A 1 180 ? 4.149 -5.901 17.252 1.00 98.19 180 ALA A N 1
ATOM 1398 C CA . ALA A 1 180 ? 3.960 -7.313 16.928 1.00 98.19 180 ALA A CA 1
ATOM 1399 C C . ALA A 1 180 ? 3.867 -7.536 15.414 1.00 98.19 180 ALA A C 1
ATOM 1401 O O . ALA A 1 180 ? 4.513 -8.429 14.884 1.00 98.19 180 ALA A O 1
ATOM 1402 N N . VAL A 1 181 ? 3.138 -6.682 14.700 1.00 98.50 181 VAL A N 1
ATOM 1403 C CA . VAL A 1 181 ? 3.035 -6.748 13.236 1.00 98.50 181 VAL A CA 1
ATOM 1404 C C . VAL A 1 181 ? 4.350 -6.344 12.566 1.00 98.50 181 VAL A C 1
ATOM 1406 O O . VAL A 1 181 ? 4.799 -7.001 11.630 1.00 98.50 181 VAL A O 1
ATOM 1409 N N . SER A 1 182 ? 4.989 -5.272 13.043 1.00 98.38 182 SER A N 1
ATOM 1410 C CA . SER A 1 182 ? 6.223 -4.758 12.440 1.00 98.38 182 SER A CA 1
ATOM 1411 C C . SER A 1 182 ? 7.357 -5.777 12.524 1.00 98.38 182 SER A C 1
ATOM 1413 O O . SER A 1 182 ? 7.964 -6.088 11.504 1.00 98.38 182 SER A O 1
ATOM 1415 N N . PHE A 1 183 ? 7.597 -6.337 13.712 1.00 97.44 183 PHE A N 1
ATOM 1416 C CA . PHE A 1 183 ? 8.732 -7.226 13.964 1.00 97.44 183 PHE A CA 1
ATOM 1417 C C . PHE A 1 183 ? 8.343 -8.704 13.988 1.00 97.44 183 PHE A C 1
ATOM 1419 O O . PHE A 1 183 ? 9.016 -9.529 13.380 1.00 97.44 183 PHE A O 1
ATOM 1426 N N . GLY A 1 184 ? 7.251 -9.052 14.670 1.00 97.06 184 GLY A N 1
ATOM 1427 C CA . GLY A 1 184 ? 6.811 -10.441 14.828 1.00 97.06 184 GLY A CA 1
ATOM 1428 C C . GLY A 1 184 ? 6.214 -11.032 13.550 1.00 97.06 184 GLY A C 1
ATOM 1429 O O . GLY A 1 184 ? 6.513 -12.171 13.206 1.00 97.06 184 GLY A O 1
ATOM 1430 N N . GLU A 1 185 ? 5.413 -10.256 12.816 1.00 97.69 185 GLU A N 1
ATOM 1431 C CA . GLU A 1 185 ? 4.887 -10.664 11.504 1.00 97.69 185 GLU A CA 1
ATOM 1432 C C . GLU A 1 185 ? 5.815 -10.272 10.342 1.00 97.69 185 GLU A C 1
ATOM 1434 O O . GLU A 1 185 ? 5.494 -10.569 9.193 1.00 97.69 185 GLU A O 1
ATOM 1439 N N . GLY A 1 186 ? 6.945 -9.607 10.609 1.00 97.88 186 GLY A N 1
ATOM 1440 C CA . GLY A 1 186 ? 7.939 -9.240 9.596 1.00 97.88 186 GLY A CA 1
ATOM 1441 C C . GLY A 1 186 ? 7.460 -8.212 8.567 1.00 97.88 186 GLY A C 1
ATOM 1442 O O . GLY A 1 186 ? 7.888 -8.265 7.416 1.00 97.88 186 GLY A O 1
ATOM 1443 N N . ALA A 1 187 ? 6.552 -7.301 8.937 1.00 98.25 187 ALA A N 1
ATOM 1444 C CA . ALA A 1 187 ? 6.115 -6.226 8.040 1.00 98.25 187 ALA A CA 1
ATOM 1445 C C . ALA A 1 187 ? 7.201 -5.153 7.822 1.00 98.25 187 ALA A C 1
ATOM 1447 O O . ALA A 1 187 ? 7.194 -4.474 6.796 1.00 98.25 187 ALA A O 1
ATOM 1448 N N . VAL A 1 188 ? 8.139 -5.006 8.760 1.00 98.38 188 VAL A N 1
ATOM 1449 C CA . VAL A 1 188 ? 9.270 -4.075 8.677 1.00 98.38 188 VAL A CA 1
ATOM 1450 C C . VAL A 1 188 ? 10.564 -4.873 8.539 1.00 98.38 188 VAL A C 1
ATOM 1452 O O . VAL A 1 188 ? 10.813 -5.802 9.305 1.00 98.38 188 VAL A O 1
ATOM 1455 N N . ALA A 1 189 ? 11.380 -4.522 7.544 1.00 96.75 189 ALA A N 1
ATOM 1456 C CA . ALA A 1 189 ? 12.677 -5.150 7.325 1.00 96.75 189 ALA A CA 1
ATOM 1457 C C . ALA A 1 189 ? 13.681 -4.754 8.419 1.00 96.75 189 ALA A C 1
ATOM 1459 O O . ALA A 1 189 ? 13.613 -3.654 8.973 1.00 96.75 189 ALA A O 1
ATOM 1460 N N . ALA A 1 190 ? 14.660 -5.622 8.680 1.00 93.00 190 ALA A N 1
ATOM 1461 C CA . ALA A 1 190 ? 15.776 -5.286 9.558 1.00 93.00 190 ALA A CA 1
ATOM 1462 C C . ALA A 1 190 ? 16.503 -4.025 9.051 1.00 93.00 190 ALA A C 1
ATOM 1464 O O . ALA A 1 190 ? 16.799 -3.913 7.862 1.00 93.00 190 ALA A O 1
ATOM 1465 N N . GLY A 1 191 ? 16.782 -3.076 9.948 1.00 92.62 191 GLY A N 1
ATOM 1466 C CA . GLY A 1 191 ? 17.408 -1.793 9.598 1.00 92.62 191 GLY A CA 1
ATOM 1467 C C . GLY A 1 191 ? 16.423 -0.696 9.175 1.00 92.62 191 GLY A C 1
ATOM 1468 O O . GLY A 1 191 ? 16.831 0.452 9.006 1.00 92.62 191 GLY A O 1
ATOM 1469 N N . ALA A 1 192 ? 15.127 -1.008 9.071 1.00 96.06 192 ALA A N 1
ATOM 1470 C CA . ALA A 1 192 ? 14.051 -0.037 8.871 1.00 96.06 192 ALA A CA 1
ATOM 1471 C C . ALA A 1 192 ? 13.229 0.205 10.155 1.00 96.06 192 ALA A C 1
ATOM 1473 O O . ALA A 1 192 ? 12.081 0.638 10.083 1.00 96.06 192 ALA A O 1
ATOM 1474 N N . ASP A 1 193 ? 13.811 -0.045 11.333 1.00 95.69 193 ASP A N 1
ATOM 1475 C CA . ASP A 1 193 ? 13.133 -0.019 12.641 1.00 95.69 193 ASP A CA 1
ATOM 1476 C C . ASP A 1 193 ? 12.430 1.317 12.940 1.00 95.69 193 ASP A C 1
ATOM 1478 O O . ASP A 1 193 ? 11.370 1.343 13.571 1.00 95.69 193 ASP A O 1
ATOM 1482 N N . TRP A 1 194 ? 12.957 2.423 12.402 1.00 96.88 194 TRP A N 1
ATOM 1483 C CA . TRP A 1 194 ? 12.343 3.753 12.483 1.00 96.88 194 TRP A CA 1
ATOM 1484 C C . TRP A 1 194 ? 10.897 3.772 11.960 1.00 96.88 194 TRP A C 1
ATOM 1486 O O . TRP A 1 194 ? 10.079 4.566 12.424 1.00 96.88 194 TRP A O 1
ATOM 1496 N N . LEU A 1 195 ? 10.553 2.898 11.007 1.00 97.38 195 LEU A N 1
ATOM 1497 C CA . LEU A 1 195 ? 9.203 2.791 10.461 1.00 97.38 195 LEU A CA 1
ATOM 1498 C C . LEU A 1 195 ? 8.226 2.236 11.504 1.00 97.38 195 LEU A C 1
ATOM 1500 O O . LEU A 1 195 ? 7.106 2.734 11.635 1.00 97.38 195 LEU A O 1
ATOM 1504 N N . ALA A 1 196 ? 8.666 1.250 12.289 1.00 96.75 196 ALA A N 1
ATOM 1505 C CA . ALA A 1 196 ? 7.877 0.702 13.385 1.00 96.75 196 ALA A CA 1
ATOM 1506 C C . ALA A 1 196 ? 7.651 1.754 14.482 1.00 96.75 196 ALA A C 1
ATOM 1508 O O . ALA A 1 196 ? 6.550 1.853 15.023 1.00 96.75 196 ALA A O 1
ATOM 1509 N N . GLU A 1 197 ? 8.656 2.585 14.773 1.00 96.31 197 GLU A N 1
ATOM 1510 C CA . GLU A 1 197 ? 8.522 3.720 15.695 1.00 96.31 197 GLU A CA 1
ATOM 1511 C C . GLU A 1 197 ? 7.556 4.782 15.152 1.00 96.31 197 GLU A C 1
ATOM 1513 O O . GLU A 1 197 ? 6.679 5.265 15.873 1.00 96.31 197 GLU A O 1
ATOM 1518 N N . PHE A 1 198 ? 7.660 5.104 13.861 1.00 97.25 198 PHE A N 1
ATOM 1519 C CA . PHE A 1 198 ? 6.801 6.074 13.187 1.00 97.25 198 PHE A CA 1
ATOM 1520 C C . PHE A 1 198 ? 5.318 5.669 13.213 1.00 97.25 198 PHE A C 1
ATOM 1522 O O . PHE A 1 198 ? 4.449 6.498 13.529 1.00 97.25 198 PHE A O 1
ATOM 1529 N N . TRP A 1 199 ? 5.022 4.397 12.928 1.00 98.00 199 TRP A N 1
ATOM 1530 C CA . TRP A 1 199 ? 3.678 3.826 13.061 1.00 98.00 199 TRP A CA 1
ATOM 1531 C C . TRP A 1 199 ? 3.257 3.667 14.527 1.00 98.00 199 TRP A C 1
ATOM 1533 O O . TRP A 1 199 ? 2.090 3.877 14.863 1.00 98.00 199 TRP A O 1
ATOM 1543 N N . GLY A 1 200 ? 4.202 3.344 15.411 1.00 96.69 200 GLY A N 1
ATOM 1544 C CA . GLY A 1 200 ? 3.993 3.113 16.841 1.00 96.69 200 GLY A CA 1
ATOM 1545 C C . GLY A 1 200 ? 3.814 4.381 17.678 1.00 96.69 200 GLY A C 1
ATOM 1546 O O . GLY A 1 200 ? 3.568 4.286 18.878 1.00 96.69 200 GLY A O 1
ATOM 1547 N N . ALA A 1 201 ? 3.876 5.569 17.072 1.00 96.75 201 ALA A N 1
ATOM 1548 C CA . ALA A 1 201 ? 3.786 6.867 17.745 1.00 96.75 201 ALA A CA 1
ATOM 1549 C C . ALA A 1 201 ? 2.359 7.251 18.215 1.00 96.75 201 ALA A C 1
ATOM 1551 O O . ALA A 1 201 ? 1.959 8.413 18.130 1.00 96.75 201 ALA A O 1
ATOM 1552 N N . GLY A 1 202 ? 1.563 6.281 18.684 1.00 94.00 202 GLY A N 1
ATOM 1553 C CA . GLY A 1 202 ? 0.209 6.502 19.212 1.00 94.00 202 GLY A CA 1
ATOM 1554 C C . GLY A 1 202 ? -0.814 6.935 18.157 1.00 94.00 202 GLY A C 1
ATOM 1555 O O . GLY A 1 202 ? -1.700 7.741 18.442 1.00 94.00 202 GLY A O 1
ATOM 1556 N N . ARG A 1 203 ? -0.671 6.447 16.920 1.00 97.62 203 ARG A N 1
ATOM 1557 C CA . ARG A 1 203 ? -1.531 6.811 15.786 1.00 97.62 203 ARG A CA 1
ATOM 1558 C C . ARG A 1 203 ? -2.947 6.249 15.946 1.00 97.62 203 ARG A C 1
ATOM 1560 O O . ARG A 1 203 ? -3.135 5.131 16.424 1.00 97.62 203 ARG A O 1
ATOM 1567 N N . SER A 1 204 ? -3.947 7.023 15.533 1.00 98.25 204 SER A N 1
ATOM 1568 C CA . SER A 1 204 ? -5.346 6.585 15.513 1.00 98.25 204 SER A CA 1
ATOM 1569 C C . SER A 1 204 ? -5.682 5.789 14.254 1.00 98.25 204 SER A C 1
ATOM 1571 O O . SER A 1 204 ? -4.943 5.830 13.266 1.00 98.25 204 SER A O 1
ATOM 1573 N N . ARG A 1 205 ? -6.834 5.108 14.251 1.00 97.75 205 ARG A N 1
ATOM 1574 C CA . ARG A 1 205 ? -7.366 4.469 13.034 1.00 97.75 205 ARG A CA 1
ATOM 1575 C C . ARG A 1 205 ? -7.553 5.484 11.905 1.00 97.75 205 ARG A C 1
ATOM 1577 O O . ARG A 1 205 ? -7.157 5.206 10.781 1.00 97.75 205 ARG A O 1
ATOM 1584 N N . ALA A 1 206 ? -8.072 6.674 12.216 1.00 97.12 206 ALA A N 1
ATOM 1585 C CA . ALA A 1 206 ? -8.212 7.773 11.261 1.00 97.12 206 ALA A CA 1
ATOM 1586 C C . ALA A 1 206 ? -6.867 8.163 10.635 1.00 97.12 206 ALA A C 1
ATOM 1588 O O . ALA A 1 206 ? -6.795 8.401 9.434 1.00 97.12 206 ALA A O 1
ATOM 1589 N N . TRP A 1 207 ? -5.793 8.199 11.432 1.00 97.88 207 TRP A N 1
ATOM 1590 C CA . TRP A 1 207 ? -4.463 8.507 10.917 1.00 97.88 207 TRP A CA 1
ATOM 1591 C C . TRP A 1 207 ? -3.975 7.431 9.945 1.00 97.88 207 TRP A C 1
ATOM 1593 O O . TRP A 1 207 ? -3.505 7.780 8.870 1.00 97.88 207 TRP A O 1
ATOM 1603 N N . PHE A 1 208 ? -4.129 6.143 10.271 1.00 98.19 208 PHE A N 1
ATOM 1604 C CA . PHE A 1 208 ? -3.739 5.065 9.354 1.00 98.19 208 PHE A CA 1
ATOM 1605 C C . PHE A 1 208 ? -4.580 5.066 8.076 1.00 98.19 208 PHE A C 1
ATOM 1607 O O . PHE A 1 208 ? -4.011 4.968 6.997 1.00 98.19 208 PHE A O 1
ATOM 1614 N N . LEU A 1 209 ? -5.897 5.269 8.172 1.00 96.69 209 LEU A N 1
ATOM 1615 C CA . LEU A 1 209 ? -6.772 5.389 7.000 1.00 96.69 209 LEU A CA 1
ATOM 1616 C C . LEU A 1 209 ? -6.428 6.599 6.121 1.00 96.69 209 LEU A C 1
ATOM 1618 O O . LEU A 1 209 ? -6.529 6.521 4.904 1.00 96.69 209 LEU A O 1
ATOM 1622 N N . ALA A 1 210 ? -5.991 7.712 6.705 1.00 96.06 210 ALA A N 1
ATOM 1623 C CA . ALA A 1 210 ? -5.501 8.842 5.923 1.00 96.06 210 ALA A CA 1
ATOM 1624 C C . ALA A 1 210 ? -4.103 8.574 5.340 1.00 96.06 210 ALA A C 1
ATOM 1626 O O . ALA A 1 210 ? -3.800 8.990 4.225 1.00 96.06 210 ALA A O 1
ATOM 1627 N N . GLN A 1 211 ? -3.234 7.893 6.084 1.00 97.25 211 GLN A N 1
ATOM 1628 C CA . GLN A 1 211 ? -1.840 7.723 5.704 1.00 97.25 211 GLN A CA 1
ATOM 1629 C C . GLN A 1 211 ? -1.644 6.609 4.676 1.00 97.25 211 GLN A C 1
ATOM 1631 O O . GLN A 1 211 ? -1.034 6.858 3.642 1.00 97.25 211 GLN A O 1
ATOM 1636 N N . THR A 1 212 ? -2.095 5.384 4.955 1.00 97.25 212 THR A N 1
ATOM 1637 C CA . THR A 1 212 ? -1.642 4.191 4.222 1.00 97.25 212 THR A CA 1
ATOM 1638 C C . THR A 1 212 ? -2.387 3.940 2.909 1.00 97.25 212 THR A C 1
ATOM 1640 O O . THR A 1 212 ? -1.688 3.792 1.914 1.00 97.25 212 THR A O 1
ATOM 1643 N N . PRO A 1 213 ? -3.736 3.949 2.832 1.00 95.00 213 PRO A N 1
ATOM 1644 C CA . PRO A 1 213 ? -4.447 3.762 1.562 1.00 95.00 213 PRO A CA 1
ATOM 1645 C C . PRO A 1 213 ? -4.577 5.045 0.721 1.00 95.00 213 PRO A C 1
ATOM 1647 O O . PRO A 1 213 ? -4.980 4.974 -0.438 1.00 95.00 213 PRO A O 1
ATOM 1650 N N . LEU A 1 214 ? -4.286 6.222 1.299 1.00 93.00 214 LEU A N 1
ATOM 1651 C CA . LEU A 1 214 ? -4.430 7.520 0.630 1.00 93.00 214 LEU A CA 1
ATOM 1652 C C . LEU A 1 214 ? -3.085 8.232 0.457 1.00 93.00 214 LEU A C 1
ATOM 1654 O O . LEU A 1 214 ? -2.501 8.158 -0.618 1.00 93.00 214 LEU A O 1
ATOM 1658 N N . LEU A 1 215 ? -2.590 8.950 1.473 1.00 95.12 215 LEU A N 1
ATOM 1659 C CA . LEU A 1 215 ? -1.450 9.867 1.311 1.00 95.12 215 LEU A CA 1
ATOM 1660 C C . LEU A 1 215 ? -0.191 9.170 0.780 1.00 95.12 215 LEU A C 1
ATOM 1662 O O . LEU A 1 215 ? 0.475 9.705 -0.105 1.00 95.12 215 LEU A O 1
ATOM 1666 N N . HIS A 1 216 ? 0.109 7.975 1.286 1.00 96.50 216 HIS A N 1
ATOM 1667 C CA . HIS A 1 216 ? 1.246 7.168 0.846 1.00 96.50 216 HIS A CA 1
ATOM 1668 C C . HIS A 1 216 ? 1.100 6.721 -0.613 1.00 96.50 216 HIS A C 1
ATOM 1670 O O . HIS A 1 216 ? 2.030 6.863 -1.405 1.00 96.50 216 HIS A O 1
ATOM 1676 N N . VAL A 1 217 ? -0.096 6.258 -0.989 1.00 94.69 217 VAL A N 1
ATOM 1677 C CA . VAL A 1 217 ? -0.418 5.839 -2.362 1.00 94.69 217 VAL A CA 1
ATOM 1678 C C . VAL A 1 217 ? -0.335 7.021 -3.329 1.00 94.69 217 VAL A C 1
ATOM 1680 O O . VAL A 1 217 ? 0.323 6.911 -4.358 1.00 94.69 217 VAL A O 1
ATOM 1683 N N . TYR A 1 218 ? -0.924 8.176 -2.996 1.00 93.44 218 TYR A N 1
ATOM 1684 C CA . TYR A 1 218 ? -0.808 9.392 -3.812 1.00 93.44 218 TYR A CA 1
ATOM 1685 C C . TYR A 1 218 ? 0.648 9.843 -3.958 1.00 93.44 218 TYR A C 1
ATOM 1687 O O . TYR A 1 218 ? 1.074 10.178 -5.063 1.00 93.44 218 TYR A O 1
ATOM 1695 N N . GLY A 1 219 ? 1.422 9.834 -2.867 1.00 95.50 219 GLY A N 1
ATOM 1696 C CA . GLY A 1 219 ? 2.838 10.202 -2.888 1.00 95.50 219 GLY A CA 1
ATOM 1697 C C . GLY A 1 219 ? 3.627 9.378 -3.906 1.00 95.50 219 GLY A C 1
ATOM 1698 O O . GLY A 1 219 ? 4.273 9.939 -4.793 1.00 95.50 219 GLY A O 1
ATOM 1699 N N . HIS A 1 220 ? 3.495 8.053 -3.847 1.00 96.31 220 HIS A N 1
ATOM 1700 C CA . HIS A 1 220 ? 4.192 7.150 -4.763 1.00 96.31 220 HIS A CA 1
ATOM 1701 C C . HIS A 1 220 ? 3.571 7.075 -6.162 1.00 96.31 220 HIS A C 1
ATOM 1703 O O . HIS A 1 220 ? 4.278 6.786 -7.125 1.00 96.31 220 HIS A O 1
ATOM 1709 N N . TYR A 1 221 ? 2.289 7.402 -6.326 1.00 94.00 221 TYR A N 1
ATOM 1710 C CA . TYR A 1 221 ? 1.701 7.613 -7.648 1.00 94.00 221 TYR A CA 1
ATOM 1711 C C . TYR A 1 221 ? 2.365 8.800 -8.363 1.00 94.00 221 TYR A C 1
ATOM 1713 O O . TYR A 1 221 ? 2.749 8.691 -9.529 1.00 94.00 221 TYR A O 1
ATOM 1721 N N . PHE A 1 222 ? 2.563 9.927 -7.671 1.00 94.00 222 PHE A N 1
ATOM 1722 C CA . PHE A 1 222 ? 3.269 11.072 -8.252 1.00 94.00 222 PHE A CA 1
ATOM 1723 C C . PHE A 1 222 ? 4.759 10.791 -8.471 1.00 94.00 222 PHE A C 1
ATOM 1725 O O . PHE A 1 222 ? 5.307 11.229 -9.484 1.00 94.00 222 PHE A O 1
ATOM 1732 N N . GLU A 1 223 ? 5.397 10.006 -7.599 1.00 95.75 223 GLU A N 1
ATOM 1733 C CA . GLU A 1 223 ? 6.749 9.489 -7.847 1.00 95.75 223 GLU A CA 1
ATOM 1734 C C . GLU A 1 223 ? 6.796 8.645 -9.129 1.00 95.75 223 GLU A C 1
ATOM 1736 O O . GLU A 1 223 ? 7.625 8.904 -10.000 1.00 95.75 223 GLU A O 1
ATOM 1741 N N . ALA A 1 224 ? 5.854 7.713 -9.311 1.00 95.00 224 ALA A N 1
ATOM 1742 C CA . ALA A 1 224 ? 5.764 6.888 -10.513 1.00 95.00 224 ALA A CA 1
ATOM 1743 C C . ALA A 1 224 ? 5.566 7.741 -11.776 1.00 95.00 224 ALA A C 1
ATOM 1745 O O . ALA A 1 224 ? 6.179 7.460 -12.808 1.00 95.00 224 ALA A O 1
ATOM 1746 N N . ARG A 1 225 ? 4.770 8.820 -11.705 1.00 93.69 225 ARG A N 1
ATOM 1747 C CA . ARG A 1 225 ? 4.640 9.790 -12.810 1.00 93.69 225 ARG A CA 1
ATOM 1748 C C . ARG A 1 225 ? 5.958 10.502 -13.102 1.00 93.69 225 ARG A C 1
ATOM 1750 O O . ARG A 1 225 ? 6.281 10.700 -14.271 1.00 93.69 225 ARG A O 1
ATOM 1757 N N . GLY A 1 226 ? 6.724 10.859 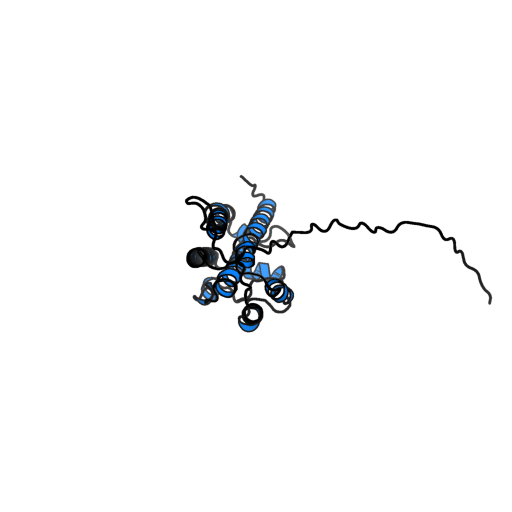-12.072 1.00 94.81 226 GLY A N 1
ATOM 1758 C CA . GLY A 1 226 ? 8.077 11.399 -12.221 1.00 94.81 226 GLY A CA 1
ATOM 1759 C C . GLY A 1 226 ? 9.006 10.418 -12.942 1.00 94.81 226 GLY A C 1
ATOM 1760 O O . GLY A 1 226 ? 9.618 10.774 -13.951 1.00 94.81 226 GLY A O 1
ATOM 1761 N N . THR A 1 227 ? 9.034 9.160 -12.494 1.00 95.50 227 THR A N 1
ATOM 1762 C CA . THR A 1 227 ? 9.798 8.073 -13.126 1.00 95.50 227 THR A CA 1
ATOM 1763 C C . THR A 1 227 ? 9.383 7.859 -14.585 1.00 95.50 227 THR A C 1
ATOM 1765 O O . THR A 1 227 ? 10.232 7.765 -15.470 1.00 95.50 227 THR A O 1
ATOM 1768 N N . ALA A 1 228 ? 8.085 7.842 -14.882 1.00 94.25 228 ALA A N 1
ATOM 1769 C CA . ALA A 1 228 ? 7.584 7.731 -16.250 1.00 94.25 228 ALA A CA 1
ATOM 1770 C C . ALA A 1 228 ? 7.957 8.947 -17.120 1.00 94.25 228 ALA A C 1
ATOM 1772 O O . ALA A 1 228 ? 8.313 8.789 -18.289 1.00 94.25 228 ALA A O 1
ATOM 1773 N N . GLY A 1 229 ? 7.956 10.150 -16.543 1.00 95.19 229 GLY A N 1
ATOM 1774 C CA . GLY A 1 229 ? 8.411 11.372 -17.206 1.00 95.19 229 GLY A CA 1
ATOM 1775 C C . GLY A 1 229 ? 9.864 11.291 -17.676 1.00 95.19 229 GLY A C 1
ATOM 1776 O O . GLY A 1 229 ? 10.172 11.734 -18.783 1.00 95.19 229 GLY A O 1
ATOM 1777 N N . LEU A 1 230 ? 10.739 10.657 -16.890 1.00 95.69 230 LEU A N 1
ATOM 1778 C CA . LEU A 1 230 ? 12.137 10.402 -17.261 1.00 95.69 230 LEU A CA 1
ATOM 1779 C C . LEU A 1 230 ? 12.273 9.388 -18.409 1.00 95.69 230 LEU A C 1
ATOM 1781 O O . LEU A 1 230 ? 13.231 9.450 -19.173 1.00 95.69 230 LEU A O 1
ATOM 1785 N N . TRP A 1 231 ? 11.285 8.508 -18.592 1.00 94.69 231 TRP A N 1
ATOM 1786 C CA . TRP A 1 231 ? 11.160 7.663 -19.784 1.00 94.69 231 TRP A CA 1
ATOM 1787 C C . TRP A 1 231 ? 10.586 8.396 -21.010 1.00 94.69 231 TRP A C 1
ATOM 1789 O O . TRP A 1 231 ? 10.398 7.778 -22.057 1.00 94.69 231 TRP A O 1
ATOM 1799 N N . GLY A 1 232 ? 10.287 9.693 -20.895 1.00 94.00 232 GLY A N 1
ATOM 1800 C CA . GLY A 1 232 ? 9.663 10.499 -21.945 1.00 94.00 232 GLY A CA 1
ATOM 1801 C C . GLY A 1 232 ? 8.134 10.412 -21.983 1.00 94.00 232 GLY A C 1
ATOM 1802 O O . GLY A 1 232 ? 7.516 11.011 -22.865 1.00 94.00 232 GLY A O 1
ATOM 1803 N N . VAL A 1 233 ? 7.501 9.713 -21.035 1.00 92.62 233 VAL A N 1
ATOM 1804 C CA . VAL A 1 233 ? 6.040 9.583 -20.966 1.00 92.62 233 VAL A CA 1
ATOM 1805 C C . VAL A 1 233 ? 5.458 10.833 -20.315 1.00 92.62 233 VAL A C 1
ATOM 1807 O O . VAL A 1 233 ? 5.653 11.092 -19.130 1.00 92.62 233 VAL A O 1
ATOM 1810 N N . ARG A 1 234 ? 4.753 11.645 -21.104 1.00 84.19 234 ARG A N 1
ATOM 1811 C CA . ARG A 1 234 ? 4.160 12.900 -20.631 1.00 84.19 234 ARG A CA 1
ATOM 1812 C C . ARG A 1 234 ? 2.806 12.661 -19.963 1.00 84.19 234 ARG A C 1
ATOM 1814 O O . ARG A 1 234 ? 2.037 11.783 -20.376 1.00 84.19 234 ARG A O 1
ATOM 1821 N N . SER A 1 235 ? 2.517 13.490 -18.958 1.00 72.00 235 SER A N 1
ATOM 1822 C CA . SER A 1 235 ? 1.147 13.711 -18.493 1.00 72.00 235 SER A CA 1
ATOM 1823 C C . SER A 1 235 ? 0.263 14.054 -19.697 1.00 72.00 235 SER A C 1
ATOM 1825 O O . SER A 1 235 ? 0.732 14.819 -20.545 1.00 72.00 235 SER A O 1
ATOM 1827 N N . PRO A 1 236 ? -0.933 13.454 -19.808 1.00 65.38 236 PRO A N 1
ATOM 1828 C CA . PRO A 1 236 ? -1.890 13.856 -20.828 1.00 65.38 236 PRO A CA 1
ATOM 1829 C C . PRO A 1 236 ? -2.323 15.315 -20.632 1.00 65.38 236 PRO A C 1
ATOM 1831 O O . PRO A 1 236 ? -2.186 15.826 -19.492 1.00 65.38 236 PRO A O 1
#

Secondary structure (DSSP, 8-state):
--------------------------------S---PPPTT---HHHHHHHHHHIIIIIIHHHHHHTS-HHHHHS-SSTTS--HHHHHHHHHHHHHIIIIIIIS-S--GGGTTHHHHHT----S--TT--HHHHHHHHHHS-HHHHHHHHHHHHHHHHHHHHHTTTS-TTSBPPHHHHHIIIIIS--S-TT-HHHHHHHHTT-BHHHHHHIIIIIHHHHHHHHHHHHHHHTT----

Mean predicted aligned error: 9.37 Å